Protein AF-A0A2Z5R0S4-F1 (afdb_monomer)

InterPro domains:
  IPR001345 Phosphoglycerate/bisphosphoglycerate mutase, active site [PS00175] (99-108)
  IPR013078 Histidine phosphatase superfamily, clade-1 [PF00300] (2-61)
  IPR013078 Histidine phosphatase superfamily, clade-1 [PF00300] (97-227)
  IPR013078 Histidine phosphatase superfamily, clade-1 [SM00855] (96-218)
  IPR013078 Histidine phosphatase superfamily, clade-1 [cd07067] (96-178)
  IPR029033 Histidine phosphatase superfamily [G3DSA:3.40.50.1240] (1-75)
  IPR029033 Histidine phosphatase superfamily [G3DSA:3.40.50.1240] (92-228)
  IPR029033 Histidine phosphatase superfamily [SSF53254] (2-62)
  IPR029033 Histidine phosphatase superfamily [SSF53254] (96-226)
  IPR051695 Phosphoglycerate Mutase [PTHR46517] (96-224)

pLDDT: mean 74.8, std 20.77, range [26.91, 98.56]

Radius of gyration: 17.81 Å; Cα contacts (8 Å, |Δi|>4): 431; chains: 1; bounding box: 41×43×48 Å

Structure (mmCIF, N/CA/C/O backbone):
data_AF-A0A2Z5R0S4-F1
#
_entry.id   AF-A0A2Z5R0S4-F1
#
loop_
_atom_site.group_PDB
_atom_site.id
_atom_site.type_symbol
_atom_site.label_atom_id
_atom_site.label_alt_id
_atom_site.label_comp_id
_atom_site.label_asym_id
_atom_site.label_entity_id
_atom_site.label_seq_id
_atom_site.pdbx_PDB_ins_code
_atom_site.Cartn_x
_atom_site.Cartn_y
_atom_site.Cartn_z
_atom_site.occupancy
_atom_site.B_iso_or_equiv
_atom_site.auth_seq_id
_atom_site.auth_comp_id
_atom_site.auth_asym_id
_atom_site.auth_atom_id
_atom_site.pdbx_PDB_model_num
ATOM 1 N N . MET A 1 1 ? 8.820 19.069 23.078 1.00 33.47 1 MET A N 1
ATOM 2 C CA . MET A 1 1 ? 8.291 18.248 21.965 1.00 33.47 1 MET A CA 1
ATOM 3 C C . MET A 1 1 ? 7.486 17.006 22.382 1.00 33.47 1 MET A C 1
ATOM 5 O O . MET A 1 1 ? 6.800 16.466 21.534 1.00 33.47 1 MET A O 1
ATOM 9 N N . ALA A 1 2 ? 7.428 16.603 23.662 1.00 37.03 2 ALA A N 1
ATOM 10 C CA . ALA A 1 2 ? 6.654 15.428 24.116 1.00 37.03 2 ALA A CA 1
ATOM 11 C C . ALA A 1 2 ? 5.298 15.746 24.802 1.00 37.03 2 ALA A C 1
ATOM 13 O O . ALA A 1 2 ? 4.869 15.026 25.698 1.00 37.03 2 ALA A O 1
ATOM 14 N N . ARG A 1 3 ? 4.617 16.846 24.441 1.00 29.16 3 ARG A N 1
ATOM 15 C CA . ARG A 1 3 ? 3.312 17.218 25.045 1.00 29.16 3 ARG A CA 1
ATOM 16 C C . ARG A 1 3 ? 2.181 17.507 24.051 1.00 29.16 3 ARG A C 1
ATOM 18 O O . ARG A 1 3 ? 1.029 17.496 24.464 1.00 29.16 3 ARG A O 1
ATOM 25 N N . ALA A 1 4 ? 2.475 17.671 22.759 1.00 26.91 4 ALA A N 1
ATOM 26 C CA . ALA A 1 4 ? 1.445 17.850 21.731 1.00 26.91 4 ALA A CA 1
ATOM 27 C C . ALA A 1 4 ? 0.773 16.515 21.350 1.00 26.91 4 ALA A C 1
ATOM 29 O O . ALA A 1 4 ? -0.450 16.437 21.290 1.00 26.91 4 ALA A O 1
ATOM 30 N N . LEU A 1 5 ? 1.552 15.432 21.227 1.00 28.44 5 LEU A N 1
ATOM 31 C CA . LEU A 1 5 ? 1.038 14.097 20.889 1.00 28.44 5 LEU A CA 1
ATOM 32 C C . LEU A 1 5 ? 0.121 13.509 21.982 1.00 28.44 5 LEU A C 1
ATOM 34 O O . LEU A 1 5 ? -0.890 12.879 21.690 1.00 28.44 5 LEU A O 1
ATOM 38 N N . THR A 1 6 ? 0.436 13.751 23.257 1.00 29.00 6 THR A N 1
ATOM 39 C CA . THR A 1 6 ? -0.350 13.254 24.402 1.00 29.00 6 THR A CA 1
ATOM 40 C C . THR A 1 6 ? -1.669 14.016 24.584 1.00 29.00 6 THR A C 1
ATOM 42 O O . THR A 1 6 ? -2.641 13.448 25.079 1.00 29.00 6 THR A O 1
ATOM 45 N N . ALA A 1 7 ? -1.726 15.285 24.161 1.00 29.72 7 ALA A N 1
ATOM 46 C CA . ALA A 1 7 ? -2.950 16.083 24.160 1.00 29.72 7 ALA A CA 1
ATOM 47 C C . ALA A 1 7 ? -3.877 15.691 22.994 1.00 29.72 7 ALA A C 1
ATOM 49 O O . ALA A 1 7 ? -5.069 15.488 23.214 1.00 29.72 7 ALA A O 1
ATOM 50 N N . PHE A 1 8 ? -3.324 15.460 21.797 1.00 30.95 8 PHE A N 1
ATOM 51 C CA . PHE A 1 8 ? -4.084 14.966 20.640 1.00 30.95 8 PHE A CA 1
ATOM 52 C C . PHE A 1 8 ? -4.635 13.545 20.846 1.00 30.95 8 PHE A C 1
ATOM 54 O O . PHE A 1 8 ? -5.791 13.282 20.519 1.00 30.95 8 PHE A O 1
ATOM 61 N N . ASN A 1 9 ? -3.870 12.651 21.484 1.00 33.78 9 ASN A N 1
ATOM 62 C CA . ASN A 1 9 ? -4.336 11.297 21.810 1.00 33.78 9 ASN A CA 1
ATOM 63 C C . ASN A 1 9 ? -5.503 11.269 22.816 1.00 33.78 9 ASN A C 1
ATOM 65 O O . ASN A 1 9 ? -6.311 10.346 22.767 1.00 33.78 9 ASN A O 1
ATOM 69 N N . ARG A 1 10 ? -5.630 12.273 23.699 1.00 34.38 10 ARG A N 1
ATOM 70 C CA . ARG A 1 10 ? -6.774 12.394 24.626 1.00 34.38 10 ARG A CA 1
ATOM 71 C C . ARG A 1 10 ? -8.044 12.904 23.949 1.00 34.38 10 ARG A C 1
ATOM 73 O O . ARG A 1 10 ? -9.120 12.456 24.319 1.00 34.38 10 ARG A O 1
ATOM 80 N N . VAL A 1 11 ? -7.920 13.793 22.961 1.00 34.16 11 VAL A N 1
ATOM 81 C CA . VAL A 1 11 ? -9.063 14.310 22.183 1.00 34.16 11 VAL A CA 1
ATOM 82 C C . VAL A 1 11 ? -9.579 13.244 21.210 1.00 34.16 11 VAL A C 1
ATOM 84 O O . VAL A 1 11 ? -10.783 13.037 21.118 1.00 34.16 11 VAL A O 1
ATOM 87 N N . ARG A 1 12 ? -8.675 12.471 20.587 1.00 38.22 12 ARG A N 1
ATOM 88 C CA . ARG A 1 12 ? -9.019 11.302 19.755 1.00 38.22 12 ARG A CA 1
ATOM 89 C C . ARG A 1 12 ? -9.743 10.197 20.538 1.00 38.22 12 ARG A C 1
ATOM 91 O O . ARG A 1 12 ? -10.583 9.508 19.983 1.00 38.22 12 ARG A O 1
ATOM 98 N N . ALA A 1 13 ? -9.429 10.023 21.823 1.00 39.84 13 ALA A N 1
ATOM 99 C CA . ALA A 1 13 ? -10.073 9.025 22.680 1.00 39.84 13 ALA A CA 1
ATOM 100 C C . ALA A 1 13 ? -11.480 9.435 23.169 1.00 39.84 13 ALA A C 1
ATOM 102 O O . ALA A 1 13 ? -12.170 8.613 23.765 1.00 39.84 13 ALA A O 1
ATOM 103 N N . ALA A 1 14 ? -11.893 10.689 22.947 1.00 35.38 14 ALA A N 1
ATOM 104 C CA . ALA A 1 14 ? -13.135 11.253 23.477 1.00 35.38 14 ALA A CA 1
ATOM 105 C C . ALA A 1 14 ? -14.262 11.409 22.431 1.00 35.38 14 ALA A C 1
ATOM 107 O O . ALA A 1 14 ? -15.384 11.728 22.820 1.00 35.38 14 ALA A O 1
ATOM 108 N N . HIS A 1 15 ? -13.993 11.179 21.135 1.00 38.78 15 HIS A N 1
ATOM 109 C CA . HIS A 1 15 ? -14.944 11.403 20.033 1.00 38.78 15 HIS A CA 1
ATOM 110 C C . HIS A 1 15 ? -14.814 10.311 18.938 1.00 38.78 15 HIS A C 1
ATOM 112 O O . HIS A 1 15 ? -13.710 10.132 18.421 1.00 38.78 15 HIS A O 1
ATOM 118 N N . PRO A 1 16 ? -15.882 9.559 18.595 1.00 38.75 16 PRO A N 1
ATOM 119 C CA . PRO A 1 16 ? -15.800 8.380 17.723 1.00 38.75 16 PRO A CA 1
ATOM 120 C C . PRO A 1 16 ? -15.832 8.681 16.211 1.00 38.75 16 PRO A C 1
ATOM 122 O O . PRO A 1 16 ? -16.528 9.575 15.740 1.00 38.75 16 PRO A O 1
ATOM 125 N N . GLY A 1 17 ? -15.100 7.853 15.455 1.00 56.72 17 GLY A N 1
ATOM 126 C CA . GLY A 1 17 ? -15.117 7.713 13.996 1.00 56.72 17 GLY A CA 1
ATOM 127 C C . GLY A 1 17 ? -14.528 6.350 13.592 1.00 56.72 17 GLY A C 1
ATOM 128 O O . GLY A 1 17 ? -13.937 5.669 14.431 1.00 56.72 17 GLY A O 1
ATOM 129 N N . LYS A 1 18 ? -14.717 5.903 12.339 1.00 60.00 18 LYS A N 1
ATOM 130 C CA . LYS A 1 18 ? -14.271 4.569 11.896 1.00 60.00 18 LYS A CA 1
ATOM 131 C C . LYS A 1 18 ? -12.759 4.532 11.671 1.00 60.00 18 LYS A C 1
ATOM 133 O O . LYS A 1 18 ? -12.198 5.410 11.017 1.00 60.00 18 LYS A O 1
ATOM 138 N N . ASN A 1 19 ? -12.106 3.490 12.170 1.00 68.44 19 ASN A N 1
ATOM 139 C CA . ASN A 1 19 ? -10.697 3.218 11.900 1.00 68.44 19 ASN A CA 1
ATOM 140 C C . ASN A 1 19 ? -10.599 2.173 10.784 1.00 68.44 19 ASN A C 1
ATOM 142 O O . ASN A 1 19 ? -11.125 1.064 10.910 1.00 68.44 19 ASN A O 1
ATOM 146 N N . ILE A 1 20 ? -9.911 2.513 9.694 1.00 67.31 20 ILE A N 1
ATOM 147 C CA . ILE A 1 20 ? -9.827 1.683 8.487 1.00 67.31 20 ILE A CA 1
ATOM 148 C C . ILE A 1 20 ? -8.378 1.249 8.277 1.00 67.31 20 ILE A C 1
ATOM 150 O O . ILE A 1 20 ? -7.480 2.091 8.255 1.00 67.31 20 ILE A O 1
ATOM 154 N N . VAL A 1 21 ? -8.147 -0.051 8.079 1.00 73.25 21 VAL A N 1
ATOM 155 C CA . VAL A 1 21 ? -6.874 -0.569 7.553 1.00 73.25 21 VAL A CA 1
ATOM 156 C C . VAL A 1 21 ? -7.012 -0.844 6.065 1.00 73.25 21 VAL A C 1
ATOM 158 O O . VAL A 1 21 ? -7.975 -1.479 5.638 1.00 73.25 21 VAL A O 1
ATOM 161 N N . VAL A 1 22 ? -6.018 -0.429 5.286 1.00 76.19 22 VAL A N 1
ATOM 162 C CA . VAL A 1 22 ? -5.916 -0.705 3.852 1.00 76.19 22 VAL A CA 1
ATOM 163 C C . VAL A 1 22 ? -4.540 -1.285 3.546 1.00 76.19 22 VAL A C 1
ATOM 165 O O . VAL A 1 22 ? -3.535 -0.599 3.724 1.00 76.19 22 VAL A O 1
ATOM 168 N N . ALA A 1 23 ? -4.470 -2.525 3.058 1.00 75.62 23 ALA A N 1
ATOM 169 C CA . ALA A 1 23 ? -3.213 -3.065 2.537 1.00 75.62 23 ALA A CA 1
ATOM 170 C C . ALA A 1 23 ? -3.042 -2.724 1.047 1.00 75.62 23 ALA A C 1
ATOM 172 O O . ALA A 1 23 ? -3.939 -2.947 0.233 1.00 75.62 23 ALA A O 1
ATOM 173 N N . THR A 1 24 ? -1.883 -2.183 0.687 1.00 84.81 24 THR A N 1
ATOM 174 C CA . THR A 1 24 ? -1.569 -1.685 -0.657 1.00 84.81 24 THR A CA 1
ATOM 175 C C . THR A 1 24 ? -0.059 -1.796 -0.943 1.00 84.81 24 THR A C 1
ATOM 177 O O . THR A 1 24 ? 0.644 -2.599 -0.318 1.00 84.81 24 THR A O 1
ATOM 180 N N . HIS A 1 25 ? 0.452 -1.052 -1.922 1.00 90.56 25 HIS A N 1
ATOM 181 C CA . HIS A 1 25 ? 1.800 -1.192 -2.470 1.00 90.56 25 HIS A CA 1
ATOM 182 C C . HIS A 1 25 ? 2.669 0.046 -2.238 1.00 90.56 25 HIS A C 1
ATOM 184 O O . HIS A 1 25 ? 2.212 1.072 -1.738 1.00 90.56 25 HIS A O 1
ATOM 190 N N . GLY A 1 26 ? 3.962 -0.093 -2.519 1.00 82.19 26 GLY A N 1
ATOM 191 C CA . GLY A 1 26 ? 4.977 0.854 -2.072 1.00 82.19 26 GLY A CA 1
ATOM 192 C C . GLY A 1 26 ? 4.910 2.192 -2.800 1.00 82.19 26 GLY A C 1
ATOM 193 O O . GLY A 1 26 ? 4.908 3.228 -2.135 1.00 82.19 26 GLY A O 1
ATOM 194 N N . MET A 1 27 ? 4.832 2.176 -4.136 1.00 86.56 27 MET A N 1
ATOM 195 C CA . MET A 1 27 ? 4.821 3.416 -4.922 1.00 86.56 27 MET A CA 1
ATOM 196 C C . MET A 1 27 ? 3.514 4.182 -4.718 1.00 86.56 27 MET A C 1
ATOM 198 O O . MET A 1 27 ? 3.529 5.401 -4.563 1.00 86.56 27 MET A O 1
ATOM 202 N N . LEU A 1 28 ? 2.392 3.464 -4.602 1.00 84.69 28 LEU A N 1
ATOM 203 C CA . LEU A 1 28 ? 1.110 4.072 -4.245 1.00 84.69 28 LEU A CA 1
ATOM 204 C C . LEU A 1 28 ? 1.193 4.854 -2.923 1.00 84.69 28 LEU A C 1
ATOM 206 O O . LEU A 1 28 ? 0.748 6.002 -2.861 1.00 84.69 28 LEU A O 1
ATOM 210 N N . ILE A 1 29 ? 1.785 4.267 -1.873 1.00 74.88 29 ILE A N 1
ATOM 211 C CA . ILE A 1 29 ? 1.953 4.955 -0.580 1.00 74.88 29 ILE A CA 1
ATOM 212 C C . ILE A 1 29 ? 2.909 6.143 -0.718 1.00 74.88 29 ILE A C 1
ATOM 214 O O . ILE A 1 29 ? 2.595 7.216 -0.213 1.00 74.88 29 ILE A O 1
ATOM 218 N N . ALA A 1 30 ? 4.042 5.980 -1.405 1.00 79.31 30 ALA A N 1
ATOM 219 C CA . ALA A 1 30 ? 5.035 7.040 -1.593 1.00 79.31 30 ALA A CA 1
ATOM 220 C C . ALA A 1 30 ? 4.438 8.284 -2.271 1.00 79.31 30 ALA A C 1
ATOM 222 O O . ALA A 1 30 ? 4.552 9.400 -1.760 1.00 79.31 30 ALA A O 1
ATOM 223 N N . VAL A 1 31 ? 3.720 8.088 -3.375 1.00 73.56 31 VAL A N 1
ATOM 224 C CA . VAL A 1 31 ? 3.067 9.173 -4.118 1.00 73.56 31 VAL A CA 1
ATOM 225 C C . VAL A 1 31 ? 1.944 9.815 -3.297 1.00 73.56 31 VAL A C 1
ATOM 227 O O . VAL A 1 31 ? 1.836 11.038 -3.248 1.00 73.56 31 VAL A O 1
ATOM 230 N N . THR A 1 32 ? 1.161 9.011 -2.570 1.00 71.38 32 THR A N 1
ATOM 231 C CA .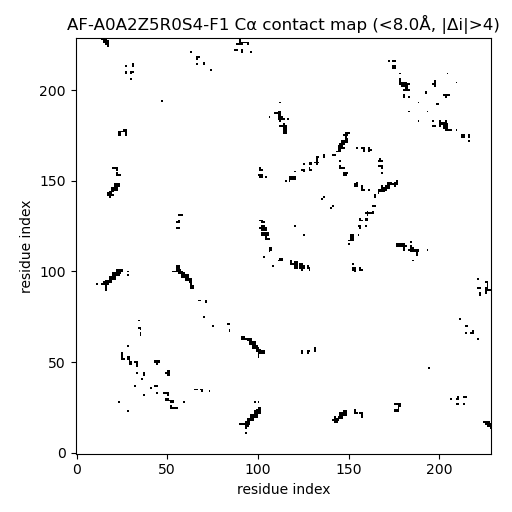 THR A 1 32 ? 0.126 9.525 -1.654 1.00 71.38 32 THR A CA 1
ATOM 232 C C . THR A 1 32 ? 0.737 10.415 -0.565 1.00 71.38 32 THR A C 1
ATOM 234 O O . THR A 1 32 ? 0.236 11.505 -0.303 1.00 71.38 32 THR A O 1
ATOM 237 N N . MET A 1 33 ? 1.837 9.977 0.052 1.00 73.56 33 MET A N 1
ATOM 238 C CA . MET A 1 33 ? 2.535 10.729 1.101 1.00 73.56 33 MET A CA 1
ATOM 239 C C . MET A 1 33 ? 3.144 12.027 0.579 1.00 73.56 33 MET A C 1
ATOM 241 O O . MET A 1 33 ? 3.044 13.045 1.255 1.00 73.56 33 MET A O 1
ATOM 245 N N . THR A 1 34 ? 3.714 11.996 -0.627 1.00 71.00 34 THR A N 1
ATOM 246 C CA . THR A 1 34 ? 4.283 13.177 -1.294 1.00 71.00 34 THR A CA 1
ATOM 247 C C . THR A 1 34 ? 3.248 14.279 -1.389 1.00 71.00 34 THR A C 1
ATOM 249 O O . THR A 1 34 ? 3.434 15.341 -0.812 1.00 71.00 34 THR A O 1
ATOM 252 N N . VAL A 1 35 ? 2.086 13.988 -1.962 1.00 67.81 35 VAL A N 1
ATOM 253 C CA . VAL A 1 35 ? 1.050 15.012 -2.124 1.00 67.81 35 VAL A CA 1
ATOM 254 C C . VAL A 1 35 ? 0.467 15.495 -0.795 1.00 67.81 35 VAL A C 1
ATOM 256 O O . VAL A 1 35 ? 0.093 16.661 -0.652 1.00 67.81 35 VAL A O 1
ATOM 259 N N . LEU A 1 36 ? 0.359 14.609 0.195 1.00 66.38 36 LEU A N 1
ATOM 260 C CA . LEU A 1 36 ? -0.201 14.985 1.491 1.00 66.38 36 LEU A CA 1
ATOM 261 C C . LEU A 1 36 ? 0.754 15.865 2.302 1.00 66.38 36 LEU A C 1
ATOM 263 O O . LEU A 1 36 ? 0.281 16.757 3.006 1.00 66.38 36 LEU A O 1
ATOM 267 N N . LEU A 1 37 ? 2.064 15.611 2.223 1.00 68.62 37 LEU A N 1
ATOM 268 C CA . LEU A 1 37 ? 3.032 16.103 3.205 1.00 68.62 37 LEU A CA 1
ATOM 269 C C . LEU A 1 37 ? 4.188 16.925 2.625 1.00 68.62 37 LEU A C 1
ATOM 271 O O . LEU A 1 37 ? 4.905 17.532 3.413 1.00 68.62 37 LEU A O 1
ATOM 275 N N . GLU A 1 38 ? 4.377 17.009 1.304 1.00 66.12 38 GLU A N 1
ATOM 276 C CA . GLU A 1 38 ? 5.510 17.732 0.688 1.00 66.12 38 GLU A CA 1
ATOM 277 C C . GLU A 1 38 ? 5.653 19.183 1.170 1.00 66.12 38 GLU A C 1
ATOM 279 O O . GLU A 1 38 ? 6.760 19.690 1.319 1.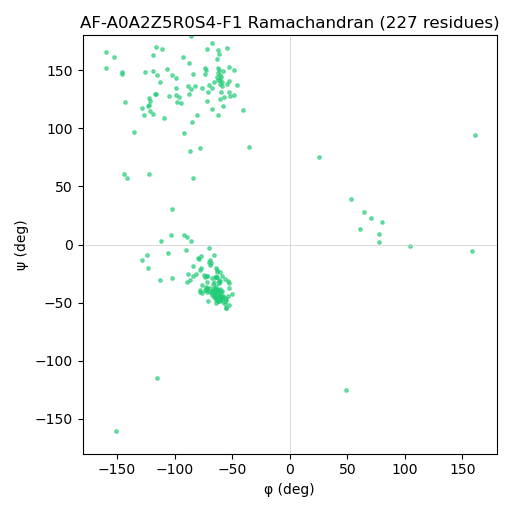00 66.12 38 GLU A O 1
ATOM 284 N N . HIS A 1 39 ? 4.536 19.850 1.466 1.00 66.25 39 HIS A N 1
ATOM 285 C CA . HIS A 1 39 ? 4.532 21.225 1.959 1.00 66.25 39 HIS A CA 1
ATOM 286 C C . HIS A 1 39 ? 4.810 21.339 3.461 1.00 66.25 39 HIS A C 1
ATOM 288 O O . HIS A 1 39 ? 5.259 22.388 3.920 1.00 66.25 39 HIS A O 1
ATOM 294 N N . GLU A 1 40 ? 4.513 20.291 4.227 1.00 64.56 40 GLU A N 1
ATOM 295 C CA . GLU A 1 40 ? 4.723 20.258 5.678 1.00 64.56 40 GLU A CA 1
ATOM 296 C C . GLU A 1 40 ? 6.125 19.750 6.035 1.00 64.56 40 GLU A C 1
ATOM 298 O O . GLU A 1 40 ? 6.704 20.191 7.027 1.00 64.56 40 GLU A O 1
ATOM 303 N N . HIS A 1 41 ? 6.666 18.853 5.208 1.00 68.75 41 HIS A N 1
ATOM 304 C CA . HIS A 1 41 ? 7.903 18.111 5.438 1.00 68.75 41 HIS A CA 1
ATOM 305 C C . HIS A 1 41 ? 8.740 17.950 4.149 1.00 68.75 41 HIS A C 1
ATOM 307 O O . HIS A 1 41 ? 9.059 16.824 3.747 1.00 68.75 41 HIS A O 1
ATOM 313 N N . PRO A 1 42 ? 9.120 19.050 3.472 1.00 71.19 42 PRO A N 1
ATOM 314 C CA . PRO A 1 42 ? 9.891 18.995 2.225 1.00 71.19 42 PRO A CA 1
ATOM 315 C C . PRO A 1 42 ? 11.264 18.324 2.387 1.00 71.19 42 PRO A C 1
ATOM 317 O O . PRO A 1 42 ? 11.818 17.795 1.428 1.00 71.19 42 PRO A O 1
ATOM 320 N N . GLU A 1 43 ? 11.820 18.308 3.600 1.00 68.62 43 GLU A N 1
ATOM 321 C CA . GLU A 1 43 ? 13.088 17.655 3.933 1.00 68.62 43 GLU A CA 1
ATOM 322 C C . GLU A 1 43 ? 13.049 16.121 3.862 1.00 68.62 43 GLU A C 1
ATOM 324 O O . GLU A 1 43 ? 14.102 15.485 3.867 1.00 68.62 43 GLU A O 1
ATOM 329 N N . ALA A 1 44 ? 11.853 15.523 3.836 1.00 67.56 44 ALA A N 1
ATOM 330 C CA . ALA A 1 44 ? 11.665 14.075 3.787 1.00 67.56 44 ALA A CA 1
ATOM 331 C C . ALA A 1 44 ? 11.586 13.516 2.354 1.00 67.56 44 ALA A C 1
ATOM 333 O O . ALA A 1 44 ? 11.506 12.296 2.182 1.00 67.56 44 ALA A O 1
ATOM 334 N N . LEU A 1 45 ? 11.603 14.389 1.342 1.00 67.94 45 LEU A N 1
ATOM 335 C CA . LEU A 1 45 ? 11.595 14.013 -0.069 1.00 67.94 45 LEU A CA 1
ATOM 336 C C . LEU A 1 45 ? 12.960 13.458 -0.500 1.00 67.94 45 LEU A C 1
ATOM 338 O O . LEU A 1 45 ? 14.014 13.885 -0.024 1.00 67.94 45 LEU A O 1
ATOM 342 N N . THR A 1 46 ? 12.946 12.503 -1.428 1.00 72.81 46 THR A N 1
ATOM 343 C CA . THR A 1 46 ? 14.143 12.073 -2.152 1.00 72.81 46 THR A CA 1
ATOM 344 C C . THR A 1 46 ? 14.639 13.185 -3.080 1.00 72.81 46 THR A C 1
ATOM 346 O O . THR A 1 46 ? 13.985 14.211 -3.270 1.00 72.81 46 THR A O 1
ATOM 349 N N . VAL A 1 47 ? 15.804 12.970 -3.696 1.00 61.12 47 VAL A N 1
ATOM 350 C CA . VAL A 1 47 ? 16.357 13.881 -4.715 1.00 61.12 47 VAL A CA 1
ATOM 351 C C . VAL A 1 47 ? 15.377 14.094 -5.877 1.00 61.12 47 VAL A C 1
ATOM 353 O O . VAL A 1 47 ? 15.342 15.179 -6.452 1.00 61.12 47 VAL A O 1
ATOM 356 N N . ASP A 1 48 ? 14.540 13.097 -6.160 1.00 66.19 48 ASP A N 1
ATOM 357 C CA . ASP A 1 48 ? 13.533 13.126 -7.223 1.00 66.19 48 ASP A CA 1
ATOM 358 C C . ASP A 1 48 ? 12.204 13.767 -6.791 1.00 66.19 48 ASP A C 1
ATOM 360 O O . ASP A 1 48 ? 11.261 13.828 -7.574 1.00 66.19 48 ASP A O 1
ATOM 364 N N . GLY A 1 49 ? 12.121 14.279 -5.557 1.00 72.00 49 GLY A N 1
ATOM 365 C CA . GLY A 1 49 ? 10.954 15.014 -5.067 1.00 72.00 49 GLY A CA 1
ATOM 366 C C . GLY A 1 49 ? 9.786 14.133 -4.619 1.00 72.00 49 GLY A C 1
ATOM 367 O O . GLY A 1 49 ? 8.669 14.629 -4.525 1.00 72.00 49 GLY A O 1
ATOM 368 N N . ILE A 1 50 ? 10.022 12.849 -4.327 1.00 74.50 50 ILE A N 1
ATOM 369 C CA . ILE A 1 50 ? 8.998 11.894 -3.866 1.00 74.50 50 ILE A CA 1
ATOM 370 C C . ILE A 1 50 ? 9.369 11.389 -2.467 1.00 74.50 50 ILE A C 1
ATOM 372 O O . ILE A 1 50 ? 10.542 11.276 -2.128 1.00 74.50 50 ILE A O 1
ATOM 376 N N . TYR A 1 51 ? 8.394 11.054 -1.624 1.00 74.62 51 TYR A N 1
ATOM 377 C CA . TYR A 1 51 ? 8.667 10.333 -0.377 1.00 74.62 51 TYR A CA 1
ATOM 378 C C . TYR A 1 51 ? 9.306 8.961 -0.640 1.00 74.62 51 TYR A C 1
ATOM 380 O O . TYR A 1 51 ? 8.940 8.276 -1.596 1.00 74.62 51 TYR A O 1
ATOM 388 N N . PRO A 1 52 ? 10.208 8.484 0.234 1.00 78.94 52 PRO A N 1
ATOM 389 C CA . PRO A 1 52 ? 10.819 7.175 0.064 1.00 78.94 52 PRO A CA 1
ATOM 390 C C . PRO A 1 52 ? 9.764 6.064 0.077 1.00 78.94 52 PRO A C 1
ATOM 392 O O . PRO A 1 52 ? 8.864 6.045 0.923 1.00 78.94 52 PRO A O 1
ATOM 395 N N . ILE A 1 53 ? 9.917 5.094 -0.830 1.00 82.75 53 ILE A N 1
ATOM 396 C CA . ILE A 1 53 ? 9.083 3.891 -0.852 1.00 82.75 53 ILE A CA 1
ATOM 397 C C . ILE A 1 53 ? 9.226 3.187 0.504 1.00 82.75 53 ILE A C 1
ATOM 399 O O . ILE A 1 53 ? 10.330 2.764 0.867 1.00 82.75 53 ILE A O 1
ATOM 403 N N . PRO A 1 54 ? 8.137 3.025 1.270 1.00 77.56 54 PRO A N 1
ATOM 404 C CA . PRO A 1 54 ? 8.241 2.513 2.625 1.00 77.56 54 PRO A CA 1
ATOM 405 C C . PRO A 1 54 ? 8.551 1.007 2.588 1.00 77.56 54 PRO A C 1
ATOM 407 O O . PRO A 1 54 ? 8.172 0.338 1.626 1.00 77.56 54 PRO A O 1
ATOM 410 N N . PRO A 1 55 ? 9.253 0.430 3.579 1.00 80.75 55 PRO A N 1
ATOM 411 C CA . PRO A 1 55 ? 9.662 -0.978 3.546 1.00 80.75 55 PRO A CA 1
ATOM 412 C C . PRO A 1 55 ? 8.462 -1.939 3.538 1.00 80.75 55 PRO A C 1
ATOM 414 O O . PRO A 1 55 ? 7.357 -1.572 3.923 1.00 80.75 55 PRO A O 1
ATOM 417 N N . ASN A 1 56 ? 8.650 -3.190 3.099 1.00 87.00 56 ASN A N 1
ATOM 418 C CA . ASN A 1 56 ? 7.574 -4.190 3.146 1.00 87.00 56 ASN A CA 1
ATOM 419 C C . ASN A 1 56 ? 6.972 -4.299 4.560 1.00 87.00 56 ASN A C 1
ATOM 421 O O . ASN A 1 56 ? 7.704 -4.241 5.548 1.00 87.00 56 ASN A O 1
ATOM 425 N N . ALA A 1 57 ? 5.646 -4.453 4.638 1.00 75.12 57 ALA A N 1
ATOM 426 C CA . ALA A 1 57 ? 4.872 -4.495 5.885 1.00 75.12 57 ALA A CA 1
ATOM 427 C C . ALA A 1 57 ? 4.940 -3.236 6.771 1.00 75.12 57 ALA A C 1
ATOM 429 O O . ALA A 1 57 ? 4.483 -3.259 7.917 1.00 75.12 57 ALA A O 1
ATOM 430 N N . SER A 1 58 ? 5.446 -2.115 6.248 1.00 75.50 58 SER A N 1
ATOM 431 C CA . SER A 1 58 ? 5.390 -0.821 6.927 1.00 75.50 58 SER A CA 1
ATOM 432 C C . SER A 1 58 ? 3.955 -0.346 7.144 1.00 75.50 58 SER A C 1
ATOM 434 O O . SER A 1 58 ? 3.097 -0.530 6.278 1.00 75.50 58 SER A O 1
ATOM 436 N N . ILE A 1 59 ? 3.743 0.366 8.248 1.00 76.38 59 ILE A N 1
ATOM 437 C CA . ILE A 1 59 ? 2.482 1.017 8.600 1.00 76.38 59 ILE A CA 1
ATOM 438 C C . ILE A 1 59 ? 2.626 2.522 8.361 1.00 76.38 59 ILE A C 1
ATOM 440 O O . ILE A 1 59 ? 3.532 3.143 8.918 1.00 76.38 59 ILE A O 1
ATOM 444 N N . THR A 1 60 ? 1.692 3.104 7.617 1.00 75.50 60 THR A N 1
ATOM 445 C CA . THR A 1 60 ? 1.563 4.547 7.400 1.00 75.50 60 THR A CA 1
ATOM 446 C C . THR A 1 60 ? 0.181 4.989 7.876 1.00 75.50 60 THR A C 1
ATOM 448 O O . THR A 1 60 ? -0.830 4.556 7.331 1.00 75.50 60 THR A O 1
ATOM 451 N N . GLN A 1 61 ? 0.116 5.824 8.915 1.00 70.62 61 GLN A N 1
ATOM 452 C CA . GLN A 1 61 ? -1.149 6.335 9.454 1.00 70.62 61 GLN A CA 1
ATOM 453 C C . GLN A 1 61 ? -1.432 7.740 8.932 1.00 70.62 61 GLN A C 1
ATOM 455 O O . GLN A 1 61 ? -0.590 8.625 9.052 1.00 70.62 61 GLN A O 1
ATOM 460 N N . LEU A 1 62 ? -2.634 7.938 8.398 1.00 66.19 62 LEU A N 1
ATOM 461 C CA . LEU A 1 62 ? -3.108 9.198 7.847 1.00 66.19 62 LEU A CA 1
ATOM 462 C C . LEU A 1 62 ? -4.394 9.626 8.569 1.00 66.19 62 LEU A C 1
ATOM 464 O O . LEU A 1 62 ? -5.357 8.849 8.623 1.00 66.19 62 LEU A O 1
ATOM 468 N N . PRO A 1 63 ? -4.454 10.854 9.113 1.00 66.12 63 PRO A N 1
ATOM 469 C CA . PRO A 1 63 ? -5.722 11.469 9.477 1.00 66.12 63 PRO A CA 1
ATOM 470 C C . PRO A 1 63 ? -6.604 11.587 8.230 1.00 66.12 63 PRO A C 1
ATOM 472 O O . PRO A 1 63 ? -6.157 12.104 7.206 1.00 66.12 63 PRO A O 1
ATOM 475 N N . THR A 1 64 ? -7.864 11.156 8.310 1.00 63.50 64 THR A N 1
ATOM 476 C CA . THR A 1 64 ? -8.793 11.220 7.165 1.00 63.50 64 THR A CA 1
ATOM 477 C C . THR A 1 64 ? -9.002 12.649 6.652 1.00 63.50 64 THR A C 1
ATOM 479 O O . THR A 1 64 ? -9.217 12.843 5.461 1.00 63.50 64 THR A O 1
ATOM 482 N N . ALA A 1 65 ? -8.847 13.650 7.525 1.00 61.81 65 ALA A N 1
ATOM 483 C CA . ALA A 1 65 ? -8.944 15.071 7.191 1.00 61.81 65 ALA A CA 1
ATOM 484 C C . ALA A 1 65 ? -7.877 15.572 6.195 1.00 61.81 65 ALA A C 1
ATOM 486 O O . ALA A 1 65 ? -8.101 16.587 5.542 1.00 61.81 65 ALA A O 1
ATOM 487 N N . LEU A 1 66 ? -6.730 14.890 6.057 1.00 61.34 66 LEU A N 1
ATOM 488 C CA . LEU A 1 66 ? -5.676 15.317 5.124 1.00 61.34 66 LEU A CA 1
ATOM 489 C C . LEU A 1 66 ? -5.995 14.976 3.658 1.00 61.34 66 LEU A C 1
ATOM 491 O O . LEU A 1 66 ? -5.426 15.586 2.755 1.00 61.34 66 LEU A O 1
ATOM 495 N N . LEU A 1 67 ? -6.901 14.025 3.404 1.00 60.41 67 LEU A N 1
ATOM 496 C CA . LEU A 1 67 ? -7.128 13.488 2.058 1.00 60.41 67 LEU A CA 1
ATOM 497 C C . LEU A 1 67 ? -7.836 14.474 1.119 1.00 60.41 67 LEU A C 1
ATOM 499 O O . LEU A 1 67 ? -7.449 14.554 -0.043 1.00 60.41 67 LEU A O 1
ATOM 503 N N . ASP A 1 68 ? -8.795 15.272 1.598 1.00 52.72 68 ASP A N 1
ATOM 504 C CA . ASP A 1 68 ? -9.470 16.264 0.744 1.00 52.72 68 ASP A CA 1
ATOM 505 C C . ASP A 1 68 ? -8.551 17.449 0.395 1.00 52.72 68 ASP A C 1
ATOM 507 O O . ASP A 1 68 ? -8.454 17.827 -0.769 1.00 52.72 68 ASP A O 1
ATOM 511 N N . ALA A 1 69 ? -7.755 17.954 1.347 1.00 53.62 69 ALA A N 1
ATOM 512 C CA . ALA A 1 69 ? -6.816 19.050 1.078 1.00 53.62 69 ALA A CA 1
ATOM 513 C C . ALA A 1 69 ? -5.745 18.684 0.028 1.00 53.62 69 ALA A C 1
ATOM 515 O O . ALA A 1 69 ? -5.252 19.546 -0.701 1.00 53.62 69 ALA A O 1
ATOM 516 N N . ALA A 1 70 ? -5.350 17.410 -0.053 1.00 52.59 70 ALA A N 1
ATOM 517 C CA . ALA A 1 70 ? -4.477 16.903 -1.113 1.00 52.59 70 ALA A CA 1
ATOM 518 C C . ALA A 1 70 ? -5.182 16.808 -2.473 1.00 52.59 70 ALA A C 1
ATOM 520 O O . ALA A 1 70 ? -4.573 17.123 -3.493 1.00 52.59 70 ALA A O 1
ATOM 521 N N . ILE A 1 71 ? -6.454 16.402 -2.488 1.00 49.56 71 ILE A N 1
ATOM 522 C CA . ILE A 1 71 ? -7.282 16.296 -3.697 1.00 49.56 71 ILE A CA 1
ATOM 523 C C . ILE A 1 71 ? -7.492 17.661 -4.329 1.00 49.56 71 ILE A C 1
ATOM 525 O O . ILE A 1 71 ? -7.220 17.828 -5.515 1.00 49.56 71 ILE A O 1
ATOM 529 N N . ASP A 1 72 ? -7.913 18.649 -3.546 1.00 48.38 72 ASP A N 1
ATOM 530 C CA . ASP A 1 72 ? -8.252 19.968 -4.083 1.00 48.38 72 ASP A CA 1
ATOM 531 C C . ASP A 1 72 ? -7.023 20.678 -4.663 1.00 48.38 72 ASP A C 1
ATOM 533 O O . ASP A 1 72 ? -7.117 21.380 -5.666 1.00 48.38 72 ASP A O 1
ATOM 537 N N . ARG A 1 73 ? -5.836 20.434 -4.091 1.00 51.62 73 ARG A N 1
ATOM 538 C CA . ARG A 1 73 ? -4.575 21.021 -4.574 1.00 51.62 73 ARG A CA 1
ATOM 539 C C . ARG A 1 73 ? -4.085 20.443 -5.903 1.00 51.62 73 ARG A C 1
ATOM 541 O O . ARG A 1 73 ? -3.375 21.134 -6.622 1.00 51.62 73 ARG A O 1
ATOM 548 N N . HIS A 1 74 ? -4.429 19.198 -6.223 1.00 41.09 74 HIS A N 1
ATOM 549 C CA . HIS A 1 74 ? -3.797 18.455 -7.322 1.00 41.09 74 HIS A CA 1
ATOM 550 C C . HIS A 1 74 ? -4.786 17.947 -8.387 1.00 41.09 74 HIS A C 1
ATOM 552 O O . HIS A 1 74 ? -4.385 17.697 -9.526 1.00 41.09 74 HIS A O 1
ATOM 558 N N . VAL A 1 75 ? -6.078 17.829 -8.062 1.00 37.19 75 VAL A N 1
ATOM 559 C CA . VAL A 1 75 ? -7.152 17.483 -9.012 1.00 37.19 75 VAL A CA 1
ATOM 560 C C . VAL A 1 75 ? -7.721 18.736 -9.690 1.00 37.19 75 VAL A C 1
ATOM 562 O O . VAL A 1 75 ? -8.140 18.653 -10.844 1.00 37.19 75 VAL A O 1
ATOM 565 N N . VAL A 1 76 ? -7.638 19.920 -9.065 1.00 36.03 76 VAL A N 1
ATOM 566 C CA . VAL A 1 76 ? -8.055 21.200 -9.674 1.00 36.03 76 VAL A CA 1
ATOM 567 C C . VAL A 1 76 ? -6.932 21.791 -10.536 1.00 36.03 76 VAL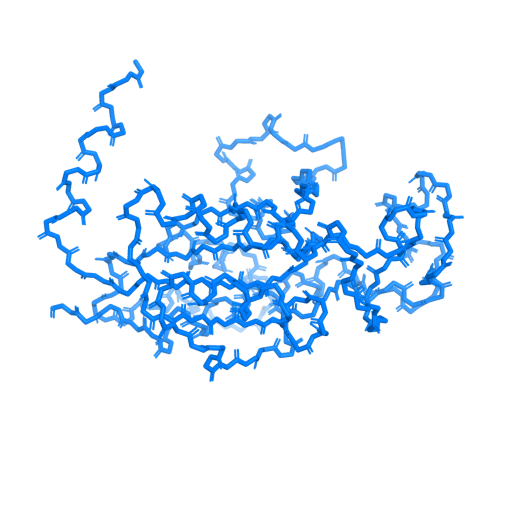 A C 1
ATOM 569 O O . VAL A 1 76 ? -6.469 22.911 -10.364 1.00 36.03 76 VAL A O 1
ATOM 572 N N . THR A 1 77 ? -6.483 21.025 -11.523 1.00 34.38 77 THR A N 1
ATOM 573 C CA . THR A 1 77 ? -5.977 21.594 -12.772 1.00 34.38 77 THR A CA 1
ATOM 574 C C . THR A 1 77 ? -6.597 20.760 -13.879 1.00 34.38 77 THR A C 1
ATOM 576 O O . THR A 1 77 ? -6.152 19.644 -14.098 1.00 34.38 77 THR A O 1
ATOM 579 N N . HIS A 1 78 ? -7.699 21.246 -14.458 1.00 29.48 78 HIS A N 1
ATOM 580 C CA . HIS A 1 78 ? -8.214 21.058 -15.828 1.00 29.48 78 HIS A CA 1
ATOM 581 C C . HIS A 1 78 ? -9.713 21.427 -15.832 1.00 29.48 78 HIS A C 1
ATOM 583 O O . HIS A 1 78 ? -10.572 20.626 -15.494 1.00 29.48 78 HIS A O 1
ATOM 589 N N . SER A 1 79 ? -9.973 22.688 -16.185 1.00 34.53 79 SER A N 1
ATOM 590 C CA . SER A 1 79 ? -11.167 23.226 -16.853 1.00 34.53 79 SER A CA 1
ATOM 591 C C . SER A 1 79 ? -12.507 22.483 -16.723 1.00 34.53 79 SER A C 1
ATOM 593 O O . SER A 1 79 ? -12.980 21.954 -17.715 1.00 34.53 79 SER A O 1
ATOM 595 N N . GLU A 1 80 ? -13.176 22.580 -15.575 1.00 28.58 80 GLU A N 1
ATOM 596 C CA . GLU A 1 80 ? -14.611 22.903 -15.458 1.00 28.58 80 GLU A CA 1
ATOM 597 C C . GLU A 1 80 ? -14.773 23.731 -14.168 1.00 28.58 80 GLU A C 1
ATOM 599 O O . GLU A 1 80 ? -13.925 23.641 -13.283 1.00 28.58 80 GLU A O 1
ATOM 604 N N . GLY A 1 81 ? -15.746 24.649 -14.136 1.00 31.11 81 GLY A N 1
ATOM 605 C CA . GLY A 1 81 ? -15.801 25.793 -13.211 1.00 31.11 81 GLY A CA 1
ATOM 606 C C . GLY A 1 81 ? -15.566 25.465 -11.735 1.00 31.11 81 GLY A C 1
ATOM 607 O O . GLY A 1 81 ? -15.894 24.378 -11.294 1.00 31.11 81 GLY A O 1
ATOM 608 N N . ASP A 1 82 ? -15.009 26.440 -11.011 1.00 34.62 82 ASP A N 1
ATOM 609 C CA . ASP A 1 82 ? -14.653 26.450 -9.584 1.00 34.62 82 ASP A CA 1
ATOM 610 C C . ASP A 1 82 ? -15.637 25.664 -8.688 1.00 34.62 82 ASP A C 1
ATOM 612 O O . ASP A 1 82 ? -16.581 26.216 -8.117 1.00 34.62 82 ASP A O 1
ATOM 616 N N . VAL A 1 83 ? -15.442 24.345 -8.595 1.00 33.91 83 VAL A N 1
ATOM 617 C CA . VAL A 1 83 ? -16.090 23.496 -7.599 1.00 33.91 83 VAL A CA 1
ATOM 618 C C . VAL A 1 83 ? 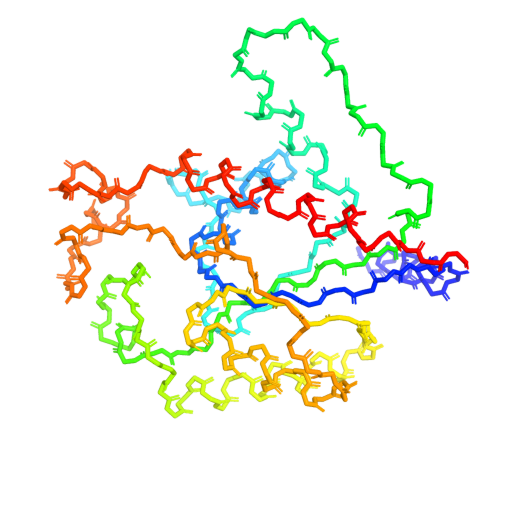-15.121 23.477 -6.432 1.00 33.91 83 VAL A C 1
ATOM 620 O O . VAL A 1 83 ? -14.129 22.750 -6.448 1.00 33.91 83 VAL A O 1
ATOM 623 N N . GLY A 1 84 ? -15.364 24.346 -5.451 1.00 34.22 84 GLY A N 1
ATOM 624 C CA . GLY A 1 84 ? -14.622 24.319 -4.194 1.00 34.22 84 GLY A CA 1
ATOM 625 C C . GLY A 1 84 ? -14.679 22.932 -3.526 1.00 34.22 84 GLY A C 1
ATOM 626 O O . GLY A 1 84 ? -15.475 22.088 -3.949 1.00 34.22 84 GLY A O 1
ATOM 627 N N . PRO A 1 85 ? -13.863 22.693 -2.480 1.00 39.91 85 PRO A N 1
ATOM 628 C CA . PRO A 1 85 ? -13.842 21.441 -1.720 1.00 39.91 85 PRO A CA 1
ATOM 629 C C . PRO A 1 85 ? -15.255 20.913 -1.491 1.00 39.91 85 PRO A C 1
ATOM 631 O O . PRO A 1 85 ? -16.059 21.558 -0.815 1.00 39.91 85 PRO A O 1
ATOM 634 N N . GLU A 1 86 ? -15.576 19.750 -2.058 1.00 40.28 86 GLU A N 1
ATOM 635 C CA . GLU A 1 86 ? -16.849 19.105 -1.762 1.00 40.28 86 GLU A CA 1
ATOM 636 C C . GLU A 1 86 ? -16.802 18.651 -0.292 1.00 40.28 86 GLU A C 1
ATOM 638 O O . GLU A 1 86 ? -15.942 17.832 0.055 1.00 40.28 86 GLU A O 1
ATOM 643 N N . PRO A 1 87 ? -17.672 19.193 0.581 1.00 44.78 87 PRO A N 1
ATOM 644 C CA . PRO A 1 87 ? -17.559 19.013 2.021 1.00 44.78 87 PRO A CA 1
ATOM 645 C C . PRO A 1 87 ? -17.654 17.535 2.414 1.00 44.78 87 PRO A C 1
ATOM 647 O O . PRO A 1 87 ? -18.443 16.772 1.853 1.00 44.78 87 PRO A O 1
ATOM 650 N N . LEU A 1 88 ? -16.851 17.134 3.405 1.00 41.47 88 LEU A N 1
ATOM 651 C CA . LEU A 1 88 ? -16.943 15.808 4.014 1.00 41.47 88 LEU A CA 1
ATOM 652 C C . LEU A 1 88 ? -18.384 15.562 4.506 1.00 41.47 88 LEU A C 1
ATOM 654 O O . LEU A 1 88 ? -18.964 16.459 5.124 1.00 41.47 88 LEU A O 1
ATOM 658 N N . PRO A 1 89 ? -18.947 14.354 4.310 1.00 44.22 89 PRO A N 1
ATOM 659 C CA . PRO A 1 89 ? -20.133 13.923 5.041 1.00 44.22 89 PRO A CA 1
ATOM 660 C C . PRO A 1 89 ? -20.018 14.234 6.543 1.00 44.22 89 PRO A C 1
ATOM 662 O O . PRO A 1 89 ? -18.964 14.017 7.152 1.00 44.22 89 PRO A O 1
ATOM 665 N N . GLU A 1 90 ? -21.099 14.729 7.150 1.00 43.31 90 GLU A N 1
ATOM 666 C CA . GLU A 1 90 ? -21.163 14.947 8.600 1.00 43.31 90 GLU A CA 1
ATOM 667 C C . GLU A 1 90 ? -20.764 13.649 9.344 1.00 43.31 90 GLU A C 1
ATOM 669 O O . GLU A 1 90 ? -21.275 12.575 9.035 1.00 43.31 90 GLU A O 1
ATOM 674 N N . GLY A 1 91 ? -19.809 13.727 10.288 1.00 42.62 91 GLY A N 1
ATOM 675 C CA . GLY A 1 91 ? -19.292 12.566 11.047 1.00 42.62 91 GLY A CA 1
ATOM 676 C C . GLY A 1 91 ? -17.906 12.035 10.634 1.00 42.62 91 GLY A C 1
ATOM 677 O O . GLY A 1 91 ? -17.372 11.125 11.265 1.00 42.62 91 GLY A O 1
ATOM 678 N N . LEU A 1 92 ? -17.263 12.616 9.615 1.00 46.03 92 LEU A N 1
ATOM 679 C CA . LEU A 1 92 ? -15.912 12.219 9.170 1.00 46.03 92 LEU A CA 1
ATOM 680 C C . LEU A 1 92 ? -14.742 12.767 10.003 1.00 46.03 92 LEU A C 1
ATOM 682 O O . LEU A 1 92 ? -13.606 12.299 9.869 1.00 46.03 92 LEU A O 1
ATOM 686 N N . ALA A 1 93 ? -15.010 13.729 10.884 1.00 47.00 93 ALA A N 1
ATOM 687 C CA . ALA A 1 93 ? -14.031 14.292 11.803 1.00 47.00 93 ALA A CA 1
ATOM 688 C C . ALA A 1 93 ? -13.796 13.334 12.988 1.00 47.00 93 ALA A C 1
ATOM 690 O O . ALA A 1 93 ? -14.406 13.481 14.041 1.00 47.00 93 ALA A O 1
ATOM 691 N N . GLY A 1 94 ? -12.926 12.333 12.811 1.00 55.50 94 GLY A N 1
ATOM 692 C CA . GLY A 1 94 ? -12.558 11.416 13.903 1.00 55.50 94 GLY A CA 1
ATOM 693 C C . GLY A 1 94 ? -11.986 10.051 13.509 1.00 55.50 94 GLY A C 1
ATOM 694 O O . GLY A 1 94 ? -11.570 9.306 14.392 1.00 55.50 94 GLY A O 1
ATOM 695 N N . GLY A 1 95 ? -11.945 9.701 12.217 1.00 63.47 95 GLY A N 1
ATOM 696 C CA . GLY A 1 95 ? -11.404 8.421 11.739 1.00 63.47 95 GLY A CA 1
ATOM 697 C C . GLY A 1 95 ? -9.892 8.431 11.471 1.00 63.47 95 GLY A C 1
ATOM 698 O O . GLY A 1 95 ? -9.295 9.472 11.194 1.00 63.47 95 GLY A O 1
ATOM 699 N N . THR A 1 96 ? -9.262 7.255 11.522 1.00 71.94 96 THR A N 1
ATOM 700 C CA . THR A 1 96 ? -7.867 7.056 11.085 1.00 71.94 96 THR A CA 1
ATOM 701 C C . THR A 1 96 ? -7.822 6.078 9.916 1.00 71.94 96 THR A C 1
ATOM 703 O O . THR A 1 96 ? -8.344 4.966 10.015 1.00 71.94 96 THR A O 1
ATOM 706 N N . LEU A 1 97 ? -7.140 6.460 8.836 1.00 77.06 97 LEU A N 1
ATOM 707 C CA . LEU A 1 97 ? -6.788 5.561 7.744 1.00 77.06 97 LEU A CA 1
ATOM 708 C C . LEU A 1 97 ? -5.374 5.018 7.985 1.00 77.06 97 LEU A C 1
ATOM 710 O O . LEU A 1 97 ? -4.416 5.775 8.106 1.00 77.06 97 LEU A O 1
ATOM 714 N N . THR A 1 98 ? -5.227 3.701 8.077 1.00 82.06 98 THR A N 1
ATOM 715 C CA . THR A 1 98 ? -3.935 3.021 8.221 1.00 82.06 98 THR A CA 1
ATOM 716 C C . THR A 1 98 ? -3.605 2.284 6.930 1.00 82.06 98 THR A C 1
ATOM 718 O O . THR A 1 98 ? -4.222 1.269 6.623 1.00 82.06 98 THR A O 1
ATOM 721 N N . LEU A 1 99 ? -2.621 2.775 6.185 1.00 83.31 99 LEU A N 1
ATOM 722 C CA . LEU A 1 99 ? -2.083 2.106 5.007 1.00 83.31 99 LEU A CA 1
ATOM 723 C C . LEU A 1 99 ? -0.989 1.117 5.427 1.00 83.31 99 LEU A C 1
ATOM 725 O O . LEU A 1 99 ? -0.107 1.454 6.217 1.00 83.31 99 LEU A O 1
ATOM 729 N N . ILE A 1 100 ? -1.028 -0.095 4.886 1.00 86.19 100 ILE A N 1
ATOM 730 C CA . ILE A 1 100 ? -0.022 -1.135 5.115 1.00 86.19 100 ILE A CA 1
ATOM 731 C C . ILE A 1 100 ? 0.574 -1.525 3.770 1.00 86.19 100 ILE A C 1
ATOM 733 O O . ILE A 1 100 ? -0.155 -1.951 2.876 1.00 86.19 100 ILE A O 1
ATOM 737 N N . ARG A 1 101 ? 1.897 -1.430 3.611 1.00 92.44 101 ARG A N 1
ATOM 738 C CA . ARG A 1 101 ? 2.547 -2.026 2.434 1.00 92.44 101 ARG A CA 1
ATOM 739 C C . ARG A 1 101 ? 2.497 -3.546 2.561 1.00 92.44 101 ARG A C 1
ATOM 741 O O . ARG A 1 101 ? 2.791 -4.068 3.630 1.00 92.44 101 ARG A O 1
ATOM 748 N N . HIS A 1 102 ? 2.194 -4.270 1.489 1.00 96.94 102 HIS A N 1
ATOM 749 C CA . HIS A 1 102 ? 2.242 -5.734 1.509 1.00 96.94 102 HIS A CA 1
ATOM 750 C C . HIS A 1 102 ? 3.594 -6.292 2.015 1.00 96.94 102 HIS A C 1
ATOM 752 O O . HIS A 1 102 ? 4.656 -5.665 1.872 1.00 96.94 102 HIS A O 1
ATOM 758 N N . GLY A 1 103 ? 3.557 -7.499 2.587 1.00 94.31 103 GLY A N 1
ATOM 759 C CA . GLY A 1 103 ? 4.756 -8.244 2.982 1.00 94.31 103 GLY A CA 1
ATOM 760 C C . GLY A 1 103 ? 5.661 -8.600 1.793 1.00 94.31 103 GLY A C 1
ATOM 761 O O . GLY A 1 103 ? 5.282 -8.463 0.631 1.00 94.31 103 GLY A O 1
ATOM 762 N N . GLN A 1 104 ? 6.880 -9.050 2.068 1.00 98.12 104 GLN A N 1
ATOM 763 C CA . GLN A 1 104 ? 7.865 -9.393 1.043 1.00 98.12 104 GLN A CA 1
ATOM 764 C C . GLN A 1 104 ? 7.382 -10.486 0.063 1.00 98.12 104 GLN A C 1
ATOM 766 O O . GLN A 1 104 ? 6.784 -11.490 0.451 1.00 98.12 104 GLN A O 1
ATOM 771 N N . THR A 1 105 ? 7.710 -10.309 -1.218 1.00 98.44 105 THR A N 1
ATOM 772 C CA . THR A 1 105 ? 7.619 -11.335 -2.271 1.00 98.44 105 THR A CA 1
ATOM 773 C C . THR A 1 105 ? 9.013 -11.766 -2.735 1.00 98.44 105 THR A C 1
ATOM 775 O O . THR A 1 105 ? 10.015 -11.093 -2.464 1.00 98.44 105 THR A O 1
ATOM 778 N N . ASP A 1 106 ? 9.098 -12.852 -3.506 1.00 97.94 106 ASP A N 1
ATOM 779 C CA . ASP A 1 106 ? 10.371 -13.252 -4.118 1.00 97.94 106 ASP A CA 1
ATOM 780 C C . ASP A 1 106 ? 10.897 -12.218 -5.120 1.00 97.94 106 ASP A C 1
ATOM 782 O O . ASP A 1 106 ? 12.109 -12.073 -5.270 1.00 97.94 106 ASP A O 1
ATOM 786 N N . TRP A 1 107 ? 10.027 -11.434 -5.759 1.00 97.44 107 TRP A N 1
ATOM 787 C CA . TRP A 1 107 ? 10.471 -10.341 -6.626 1.00 97.44 107 TRP A CA 1
ATOM 788 C C . TRP A 1 107 ? 11.099 -9.205 -5.821 1.00 97.44 107 TRP A C 1
ATOM 790 O O . TRP A 1 107 ? 12.173 -8.736 -6.187 1.00 97.44 107 TRP A O 1
ATOM 800 N N . ASN A 1 108 ? 10.529 -8.837 -4.666 1.00 93.88 108 ASN A N 1
ATOM 801 C CA . ASN A 1 108 ? 11.166 -7.851 -3.785 1.00 93.88 108 ASN A CA 1
ATOM 802 C C . ASN A 1 108 ? 12.538 -8.339 -3.300 1.00 93.88 108 ASN A C 1
ATOM 804 O O . ASN A 1 108 ? 13.513 -7.590 -3.352 1.00 93.88 108 ASN A O 1
ATOM 808 N N . LYS A 1 109 ? 12.630 -9.606 -2.872 1.00 95.75 109 LYS A N 1
ATOM 809 C CA . LYS A 1 109 ? 13.884 -10.216 -2.404 1.00 95.75 109 LYS A CA 1
ATOM 810 C C . LYS A 1 109 ? 14.979 -10.184 -3.473 1.00 95.75 109 LYS A C 1
ATOM 812 O O . LYS A 1 109 ? 16.133 -9.911 -3.156 1.00 95.75 109 LYS A O 1
ATOM 817 N N . ASN A 1 110 ? 14.610 -10.439 -4.727 1.00 95.31 110 ASN A N 1
ATOM 818 C CA . ASN A 1 110 ? 15.530 -10.468 -5.864 1.00 95.31 110 ASN A CA 1
ATOM 819 C C . ASN A 1 110 ? 15.710 -9.103 -6.554 1.00 95.31 110 ASN A C 1
ATOM 821 O O . ASN A 1 110 ? 16.375 -9.032 -7.587 1.00 95.31 110 ASN A O 1
ATOM 825 N N . ARG A 1 111 ? 15.140 -8.026 -5.987 1.00 92.81 111 ARG A N 1
ATOM 826 C CA . ARG A 1 111 ? 15.155 -6.666 -6.555 1.00 92.81 111 ARG A CA 1
ATOM 827 C C . ARG A 1 111 ? 14.634 -6.618 -7.997 1.00 92.81 111 ARG A C 1
ATOM 829 O O . ARG A 1 111 ? 15.185 -5.925 -8.845 1.00 92.81 111 ARG A O 1
ATOM 836 N N . LEU A 1 112 ? 13.591 -7.394 -8.277 1.00 95.62 112 LEU A N 1
ATOM 837 C CA . LEU A 1 112 ? 12.882 -7.354 -9.550 1.00 95.62 112 LEU A CA 1
ATOM 838 C C . LEU A 1 112 ? 11.773 -6.308 -9.472 1.00 95.62 112 LEU A C 1
ATOM 840 O O . LEU A 1 112 ? 11.035 -6.259 -8.481 1.00 95.62 112 LEU A O 1
ATOM 844 N N . MET A 1 113 ? 11.638 -5.505 -10.523 1.00 93.75 113 MET A N 1
ATOM 845 C CA . MET A 1 113 ? 10.580 -4.511 -10.628 1.00 93.75 113 MET A CA 1
ATOM 846 C C . MET A 1 113 ? 9.215 -5.202 -10.591 1.00 93.75 113 MET A C 1
ATOM 848 O O . MET A 1 113 ? 8.947 -6.117 -11.371 1.00 93.75 113 MET A O 1
ATOM 852 N N . GLN A 1 114 ? 8.357 -4.781 -9.667 1.00 95.06 114 GLN A N 1
ATOM 853 C CA . GLN A 1 114 ? 7.083 -5.435 -9.392 1.00 95.06 114 GLN A CA 1
ATOM 854 C C . GLN A 1 114 ? 5.946 -4.422 -9.459 1.00 95.06 114 GLN A C 1
ATOM 856 O O . GLN A 1 114 ? 5.844 -3.565 -8.587 1.00 95.06 114 GLN A O 1
ATOM 861 N N . GLY A 1 115 ? 5.090 -4.561 -10.472 1.00 94.62 115 GLY A N 1
ATOM 862 C CA . GLY A 1 115 ? 3.921 -3.711 -10.682 1.00 94.62 115 GLY A CA 1
ATOM 863 C C . GLY A 1 115 ? 2.634 -4.503 -10.552 1.00 94.62 115 GLY A C 1
ATOM 864 O O . GLY A 1 115 ? 2.316 -5.028 -9.479 1.00 94.62 115 GLY A O 1
ATOM 865 N N . VAL A 1 116 ? 1.900 -4.627 -11.654 1.00 96.12 116 VAL A N 1
ATOM 866 C CA . VAL A 1 116 ? 0.595 -5.302 -11.673 1.00 96.12 116 VAL A CA 1
ATOM 867 C C . VAL A 1 116 ? 0.703 -6.828 -11.698 1.00 96.12 116 VAL A C 1
ATOM 869 O O . VAL A 1 116 ? -0.291 -7.503 -11.436 1.00 96.12 116 VAL A O 1
ATOM 872 N N . SER A 1 117 ? 1.893 -7.387 -11.951 1.00 97.19 117 SER A N 1
ATOM 873 C CA . SER A 1 117 ? 2.137 -8.831 -11.871 1.00 97.19 117 SER A CA 1
ATOM 874 C C . SER A 1 117 ? 1.784 -9.378 -10.493 1.00 97.19 117 SER A C 1
ATOM 876 O O . SER A 1 117 ? 2.273 -8.902 -9.458 1.00 97.19 117 SER A O 1
ATOM 878 N N . ASP A 1 118 ? 0.948 -10.414 -10.476 1.00 97.62 118 ASP A N 1
ATOM 879 C CA . ASP A 1 118 ? 0.440 -11.001 -9.243 1.00 97.62 118 ASP A CA 1
ATOM 880 C C . ASP A 1 118 ? 1.394 -12.062 -8.680 1.00 97.62 118 ASP A C 1
ATOM 882 O O . ASP A 1 118 ? 1.239 -13.262 -8.892 1.00 97.62 118 ASP A O 1
ATOM 886 N N . ILE A 1 119 ? 2.434 -11.594 -7.988 1.00 98.06 119 ILE A N 1
ATOM 887 C CA . ILE A 1 119 ? 3.392 -12.460 -7.292 1.00 98.06 119 ILE A CA 1
ATOM 888 C C . ILE A 1 119 ? 2.983 -12.569 -5.818 1.00 98.06 119 ILE A C 1
ATOM 890 O O . ILE A 1 119 ? 2.837 -11.521 -5.174 1.00 98.06 119 ILE A O 1
ATOM 894 N N . PRO A 1 120 ? 2.835 -13.790 -5.271 1.00 98.31 120 PRO A N 1
ATOM 895 C CA . PRO A 1 120 ? 2.376 -14.007 -3.902 1.00 98.31 120 PRO A CA 1
ATOM 896 C C . PRO A 1 120 ? 3.429 -13.611 -2.857 1.00 98.31 120 PRO A C 1
ATOM 898 O O . PRO A 1 120 ? 4.609 -13.406 -3.169 1.00 98.31 120 PRO A O 1
ATOM 901 N N . LEU A 1 121 ? 3.007 -13.541 -1.588 1.00 98.56 121 LEU A N 1
ATOM 902 C CA . LEU A 1 121 ? 3.937 -13.407 -0.467 1.00 98.56 121 LEU A CA 1
ATOM 903 C C . LEU A 1 121 ? 4.862 -14.625 -0.386 1.00 98.56 121 LEU A C 1
ATOM 905 O O . L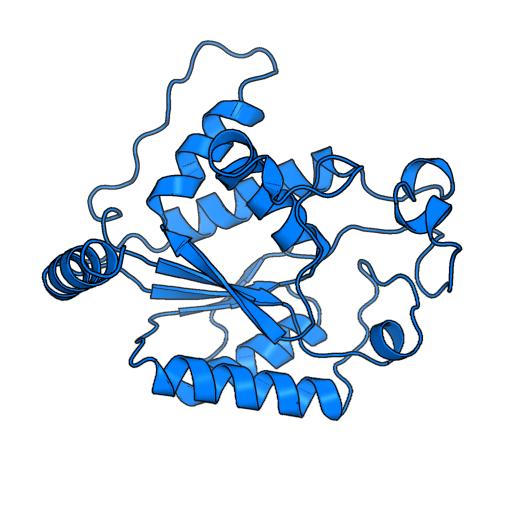EU A 1 121 ? 4.436 -15.774 -0.555 1.00 98.56 121 LEU A O 1
ATOM 909 N N . ASN A 1 122 ? 6.123 -14.376 -0.044 1.00 98.50 122 ASN A N 1
ATOM 910 C CA . ASN A 1 122 ? 7.012 -15.436 0.411 1.00 98.50 122 ASN A CA 1
ATOM 911 C C . ASN A 1 122 ? 6.842 -15.660 1.926 1.00 98.50 122 ASN A C 1
ATOM 913 O O . ASN A 1 122 ? 6.036 -15.002 2.587 1.00 98.50 122 ASN A O 1
ATOM 917 N N . GLU A 1 123 ? 7.592 -16.607 2.488 1.00 98.31 123 GLU A N 1
ATOM 918 C CA . GLU A 1 123 ? 7.461 -16.946 3.909 1.00 98.31 123 GLU A CA 1
ATOM 919 C C . GLU A 1 123 ? 7.804 -15.771 4.830 1.00 98.31 123 GLU A C 1
ATOM 921 O O . GLU A 1 123 ? 7.095 -15.493 5.795 1.00 98.31 123 GLU A O 1
ATOM 926 N N . THR A 1 124 ? 8.838 -15.005 4.473 1.00 98.06 124 THR A N 1
ATOM 927 C CA . THR A 1 124 ? 9.183 -13.765 5.171 1.00 98.06 124 THR A CA 1
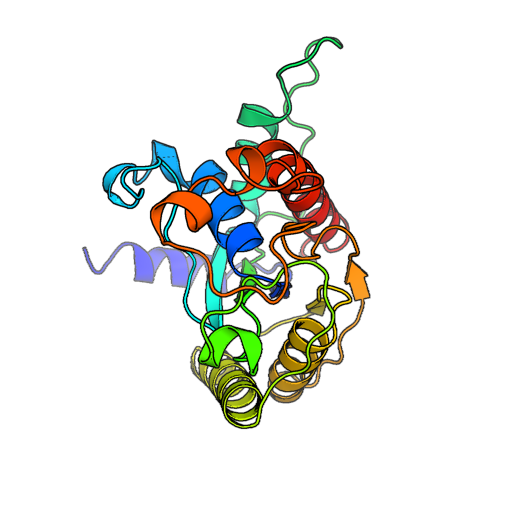ATOM 928 C C . THR A 1 124 ? 8.036 -12.758 5.108 1.00 98.06 124 THR A C 1
ATOM 930 O O . THR A 1 124 ? 7.713 -12.147 6.121 1.00 98.06 124 THR A O 1
ATOM 933 N N . GLY A 1 125 ? 7.376 -12.605 3.959 1.00 97.81 125 GLY A N 1
ATOM 934 C CA . GLY A 1 125 ? 6.233 -11.710 3.804 1.00 97.81 125 GLY A CA 1
ATOM 935 C C . GLY A 1 125 ? 5.023 -12.104 4.645 1.00 97.81 125 GLY A C 1
ATOM 936 O O . GLY A 1 125 ? 4.367 -11.230 5.211 1.00 97.81 125 GLY A O 1
ATOM 937 N N . ARG A 1 126 ? 4.748 -13.406 4.783 1.00 98.56 126 ARG A N 1
ATOM 938 C CA . ARG A 1 126 ? 3.688 -13.906 5.673 1.00 98.56 126 ARG A CA 1
ATOM 939 C C . ARG A 1 126 ? 3.978 -13.598 7.137 1.00 98.56 126 ARG A C 1
ATOM 941 O O . ARG A 1 126 ? 3.099 -13.090 7.832 1.00 98.56 126 ARG A O 1
ATOM 948 N N . GLN A 1 127 ? 5.212 -13.845 7.573 1.00 97.44 127 GLN A N 1
ATOM 949 C CA . GLN A 1 127 ? 5.649 -13.528 8.930 1.00 97.44 127 GLN A CA 1
ATOM 950 C C . GLN A 1 127 ? 5.565 -12.020 9.205 1.00 97.44 127 GLN A C 1
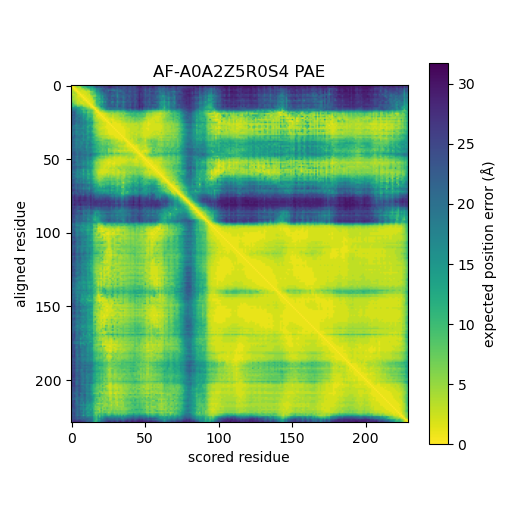ATOM 952 O O . GLN A 1 127 ? 5.015 -11.604 10.221 1.00 97.44 127 GLN A O 1
ATOM 957 N N . GLN A 1 128 ? 6.012 -11.194 8.257 1.00 95.69 128 GLN A N 1
ATOM 958 C CA . GLN A 1 128 ? 5.900 -9.739 8.338 1.00 95.69 128 GLN A CA 1
ATOM 959 C C . GLN A 1 128 ? 4.445 -9.267 8.480 1.00 95.69 128 GLN A C 1
ATOM 961 O O . GLN A 1 128 ? 4.156 -8.406 9.306 1.00 95.69 128 GLN A O 1
ATOM 966 N N . ALA A 1 129 ? 3.511 -9.832 7.707 1.00 95.69 129 ALA A N 1
ATOM 967 C CA . ALA A 1 129 ? 2.096 -9.475 7.806 1.00 95.69 129 ALA A CA 1
ATOM 968 C C . ALA A 1 129 ? 1.510 -9.812 9.189 1.00 95.69 129 ALA A C 1
ATOM 970 O O . ALA A 1 129 ? 0.764 -9.012 9.758 1.00 95.69 129 ALA A O 1
ATOM 971 N N . HIS A 1 130 ? 1.890 -10.964 9.750 1.00 96.12 130 HIS A N 1
ATOM 972 C CA . HIS A 1 130 ? 1.497 -11.363 11.099 1.00 96.12 130 HIS A CA 1
ATOM 973 C C . HIS A 1 130 ? 2.066 -10.411 12.166 1.00 96.12 130 HIS A C 1
ATOM 975 O O . HIS A 1 130 ? 1.327 -9.917 13.017 1.00 96.12 130 HIS A O 1
ATOM 981 N N . GLU A 1 131 ? 3.359 -10.086 12.092 1.00 88.38 131 GLU A N 1
ATOM 982 C CA . GLU A 1 131 ? 4.016 -9.138 13.004 1.00 88.38 131 GLU A CA 1
ATOM 983 C C . GLU A 1 131 ? 3.392 -7.741 12.940 1.00 88.38 131 GLU A C 1
ATOM 985 O O . GLU A 1 131 ? 3.204 -7.093 13.972 1.00 88.38 131 GLU A O 1
ATOM 990 N N . THR A 1 132 ? 3.014 -7.289 11.744 1.00 88.06 132 THR A N 1
ATOM 991 C CA . THR A 1 132 ? 2.309 -6.019 11.554 1.00 88.06 132 THR A CA 1
ATOM 992 C C . THR A 1 132 ? 0.938 -6.028 12.225 1.00 88.06 132 THR A C 1
ATOM 994 O O . THR A 1 132 ? 0.613 -5.072 12.931 1.00 88.06 132 THR A O 1
ATOM 997 N N . GLY A 1 133 ? 0.158 -7.104 12.084 1.00 87.62 133 GLY A N 1
ATOM 998 C CA . GLY A 1 133 ? -1.118 -7.257 12.791 1.00 87.62 133 GLY A CA 1
ATOM 999 C C . GLY A 1 133 ? -0.950 -7.228 14.313 1.00 87.62 133 GLY A C 1
ATOM 1000 O O . GLY A 1 133 ? -1.613 -6.442 14.996 1.00 87.62 133 GLY A O 1
ATOM 1001 N N . ALA A 1 134 ? 0.015 -7.990 14.836 1.00 85.88 134 ALA A N 1
ATOM 1002 C CA . ALA A 1 134 ? 0.344 -8.013 16.261 1.00 85.88 134 ALA A CA 1
ATOM 1003 C C . ALA A 1 134 ? 0.749 -6.627 16.781 1.00 85.88 134 ALA A C 1
ATOM 1005 O O . ALA A 1 134 ? 0.269 -6.185 17.826 1.00 85.88 134 ALA A O 1
ATOM 1006 N N . LYS A 1 135 ? 1.598 -5.910 16.037 1.00 79.44 135 LYS A N 1
ATOM 1007 C CA . LYS A 1 135 ? 2.045 -4.560 16.391 1.00 79.44 135 LYS A CA 1
ATOM 1008 C C . LYS A 1 135 ? 0.879 -3.578 16.453 1.00 79.44 135 LYS A C 1
ATOM 1010 O O . LYS A 1 135 ? 0.782 -2.812 17.408 1.00 79.44 135 LYS A O 1
ATOM 1015 N N . LEU A 1 136 ? -0.013 -3.607 15.465 1.00 79.31 136 LEU A N 1
ATOM 1016 C CA . LEU A 1 136 ? -1.193 -2.743 15.444 1.00 79.31 136 LEU A CA 1
ATOM 1017 C C . LEU A 1 136 ? -2.122 -3.018 16.636 1.00 79.31 136 LEU A C 1
ATOM 1019 O O . LEU A 1 136 ? -2.604 -2.075 17.264 1.00 79.31 136 LEU A O 1
ATOM 1023 N N . GLN A 1 137 ? -2.314 -4.289 16.997 1.00 82.69 137 GLN A N 1
ATOM 1024 C CA . GLN A 1 137 ? -3.090 -4.675 18.176 1.00 82.69 137 GLN A CA 1
ATOM 1025 C C . GLN A 1 137 ? -2.420 -4.193 19.477 1.00 82.69 137 GLN A C 1
ATOM 1027 O O . GLN A 1 137 ? -3.081 -3.620 20.343 1.00 82.69 137 GLN A O 1
ATOM 1032 N N . GLN A 1 138 ? -1.096 -4.344 19.599 1.00 74.31 138 GLN A N 1
ATOM 1033 C CA . GLN A 1 138 ? -0.313 -3.875 20.755 1.00 74.31 138 GLN A CA 1
ATOM 1034 C C . GLN A 1 138 ? -0.336 -2.352 20.927 1.00 74.31 138 GLN A C 1
ATOM 1036 O O . GLN A 1 138 ? -0.231 -1.856 22.047 1.00 74.31 138 GLN A O 1
ATOM 1041 N N . MET A 1 139 ? -0.507 -1.599 19.838 1.00 76.06 139 MET A N 1
ATOM 1042 C CA . MET A 1 139 ? -0.696 -0.145 19.886 1.00 76.06 139 MET A CA 1
ATOM 1043 C C . MET A 1 139 ? -2.058 0.268 20.478 1.00 76.06 139 MET A C 1
ATOM 1045 O O . MET A 1 139 ? -2.316 1.464 20.619 1.00 76.06 139 MET A O 1
ATOM 1049 N N . GLY A 1 140 ? -2.927 -0.690 20.825 1.00 70.44 140 GLY A N 1
ATOM 1050 C CA . GLY A 1 140 ? -4.257 -0.434 21.379 1.00 70.44 140 GLY A CA 1
ATOM 1051 C C . GLY A 1 140 ? -5.226 0.152 20.353 1.00 70.44 140 GLY A C 1
ATOM 1052 O O . GLY A 1 140 ? -6.177 0.836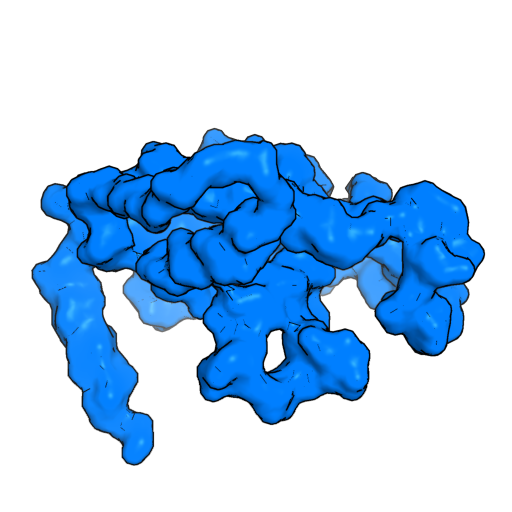 20.726 1.00 70.44 140 GLY A O 1
ATOM 1053 N N . LEU A 1 141 ? -4.957 -0.063 19.063 1.00 73.12 141 LEU A N 1
ATOM 1054 C CA . LEU A 1 141 ? -5.810 0.410 17.982 1.00 73.12 141 LEU A CA 1
ATOM 1055 C C . LEU A 1 141 ? -6.962 -0.572 17.779 1.00 73.12 141 LEU A C 1
ATOM 1057 O O . LEU A 1 141 ? -6.764 -1.784 17.759 1.00 73.12 141 LEU A O 1
ATOM 1061 N N . SER A 1 142 ? -8.164 -0.040 17.606 1.00 78.06 142 SER A N 1
ATOM 1062 C CA . SER A 1 142 ? -9.309 -0.786 17.099 1.00 78.06 142 SER A CA 1
ATOM 1063 C C . SER A 1 142 ? -9.513 -0.435 15.635 1.00 78.06 142 SER A C 1
ATOM 1065 O O . SER A 1 142 ? -9.289 0.707 15.237 1.00 78.06 142 SER A O 1
ATOM 1067 N N . TYR A 1 143 ? -9.959 -1.405 14.847 1.00 82.25 143 TYR A N 1
ATOM 1068 C CA . TYR A 1 143 ? -10.336 -1.201 13.458 1.00 82.25 143 TYR A CA 1
ATOM 1069 C C . TYR A 1 143 ? -11.748 -1.705 13.233 1.00 82.25 143 TYR A C 1
ATOM 1071 O O . TYR A 1 143 ? -12.193 -2.648 13.882 1.00 82.25 143 TYR A O 1
ATOM 1079 N N . ASP A 1 144 ? -12.446 -1.063 12.309 1.00 83.56 144 ASP A N 1
ATOM 1080 C CA . ASP A 1 144 ? -13.804 -1.427 11.929 1.00 83.56 144 ASP A CA 1
ATOM 1081 C C . ASP A 1 144 ? -13.841 -2.197 10.613 1.00 83.56 144 ASP A C 1
ATOM 1083 O O . ASP A 1 144 ? -14.774 -2.964 10.364 1.00 83.56 144 ASP A O 1
ATOM 1087 N N . ARG A 1 145 ? -12.866 -1.944 9.735 1.00 87.12 145 ARG A N 1
ATOM 1088 C CA . ARG A 1 145 ? -12.812 -2.479 8.375 1.00 87.12 145 ARG A CA 1
ATOM 1089 C C . ARG A 1 145 ? -11.379 -2.756 7.952 1.00 87.12 145 ARG A C 1
ATOM 1091 O O . ARG A 1 145 ? -10.457 -2.017 8.301 1.00 87.12 145 ARG A O 1
ATOM 1098 N N . VAL A 1 146 ? -11.244 -3.798 7.139 1.00 89.94 146 VAL A N 1
ATOM 1099 C CA . VAL A 1 146 ? -10.010 -4.168 6.454 1.00 89.94 146 VAL A CA 1
ATOM 1100 C C . VAL A 1 146 ? -10.300 -4.190 4.960 1.00 89.94 146 VAL A C 1
ATOM 1102 O O . VAL A 1 146 ? -11.162 -4.937 4.498 1.00 89.94 146 VAL A O 1
ATOM 1105 N N . LEU A 1 147 ? -9.582 -3.365 4.210 1.00 92.38 147 LEU A N 1
ATOM 1106 C CA . LEU A 1 147 ? -9.696 -3.235 2.761 1.00 92.38 147 LEU A CA 1
ATOM 1107 C C . LEU A 1 147 ? -8.358 -3.596 2.114 1.00 92.38 147 LEU A C 1
ATOM 1109 O O . LEU A 1 147 ? -7.319 -3.629 2.784 1.00 92.38 147 LEU A O 1
ATOM 1113 N N . SER A 1 148 ? -8.361 -3.870 0.812 1.00 92.62 148 SER A N 1
ATOM 1114 C CA . SER A 1 148 ? -7.121 -4.224 0.121 1.00 92.62 148 SER A CA 1
ATOM 1115 C C . SER A 1 148 ? -7.104 -3.871 -1.365 1.00 92.62 148 SER A C 1
ATOM 1117 O O . SER A 1 148 ? -8.140 -3.708 -2.007 1.00 92.62 148 SER A O 1
ATOM 1119 N N . SER A 1 149 ? -5.905 -3.806 -1.933 1.00 95.00 149 SER A N 1
ATOM 1120 C CA . SER A 1 149 ? -5.699 -4.035 -3.364 1.00 95.00 149 SER A CA 1
ATOM 1121 C C . SER A 1 149 ? -6.123 -5.467 -3.751 1.00 95.00 149 SER A C 1
ATOM 1123 O O . SER A 1 149 ? -5.994 -6.381 -2.933 1.00 95.00 149 SER A O 1
ATOM 1125 N N . PRO A 1 150 ? -6.595 -5.716 -4.988 1.00 93.50 150 PRO A N 1
ATOM 1126 C CA . PRO A 1 150 ? -6.949 -7.067 -5.427 1.00 93.50 150 PRO A CA 1
ATOM 1127 C C . PRO A 1 150 ? -5.746 -8.005 -5.622 1.00 93.50 150 PRO A C 1
ATOM 1129 O O . PRO A 1 150 ? -5.948 -9.211 -5.719 1.00 93.50 150 PRO A O 1
ATOM 1132 N N . LEU A 1 151 ? -4.508 -7.497 -5.686 1.00 97.44 151 LEU A N 1
ATOM 1133 C CA . LEU A 1 151 ? -3.328 -8.350 -5.875 1.00 97.44 151 LEU A CA 1
ATOM 1134 C C . LEU A 1 151 ? -3.083 -9.242 -4.653 1.00 97.44 151 LEU A C 1
ATOM 1136 O O . LEU A 1 151 ? -3.086 -8.758 -3.515 1.00 97.44 151 LEU A O 1
ATOM 1140 N N . SER A 1 152 ? -2.806 -10.526 -4.898 1.00 98.06 152 SER A N 1
ATOM 1141 C CA . SER A 1 152 ? -2.745 -11.588 -3.885 1.00 98.06 152 SER A CA 1
ATOM 1142 C C . SER A 1 152 ? -1.863 -11.222 -2.692 1.00 98.06 152 SER A C 1
ATOM 1144 O O . SER A 1 152 ? -2.276 -11.385 -1.549 1.00 98.06 152 SER A O 1
ATOM 1146 N N . ARG A 1 153 ? -0.689 -10.624 -2.930 1.00 98.44 153 ARG A N 1
ATOM 1147 C CA . ARG A 1 153 ? 0.241 -10.192 -1.872 1.00 98.44 153 ARG A CA 1
ATOM 1148 C C . ARG A 1 153 ? -0.347 -9.173 -0.896 1.00 98.44 153 ARG A C 1
ATOM 1150 O O . ARG A 1 153 ? -0.104 -9.252 0.309 1.00 98.44 153 ARG A O 1
ATOM 1157 N N . ALA A 1 154 ? -1.114 -8.209 -1.402 1.00 97.06 154 ALA A N 1
ATOM 1158 C CA . ALA A 1 154 ? -1.766 -7.197 -0.580 1.00 97.06 154 ALA A CA 1
ATOM 1159 C C . ALA A 1 154 ? -3.015 -7.779 0.086 1.00 97.06 154 ALA A C 1
ATOM 1161 O O . ALA A 1 154 ? -3.255 -7.528 1.267 1.00 97.06 154 ALA A O 1
ATOM 1162 N N . HIS A 1 155 ? -3.773 -8.608 -0.633 1.00 98.06 155 HIS A N 1
ATOM 1163 C CA . HIS A 1 155 ? -4.945 -9.289 -0.092 1.00 98.06 155 HIS A CA 1
ATOM 1164 C C . HIS A 1 155 ? -4.578 -10.222 1.072 1.00 98.06 155 HIS A C 1
ATOM 1166 O O . HIS A 1 155 ? -5.156 -10.107 2.149 1.00 98.06 155 HIS A O 1
ATOM 1172 N N . GLU A 1 156 ? -3.562 -11.069 0.906 1.00 98.50 156 GLU A N 1
ATOM 1173 C CA . GLU A 1 156 ? -3.065 -11.976 1.948 1.00 98.50 156 GLU A CA 1
ATOM 1174 C C . GLU A 1 156 ? -2.498 -11.201 3.149 1.00 98.50 156 GLU A C 1
ATOM 1176 O O . GLU A 1 156 ? -2.743 -11.570 4.299 1.00 98.50 156 GLU A O 1
ATOM 1181 N N . THR A 1 157 ? -1.798 -10.083 2.905 1.00 98.25 157 THR A N 1
ATOM 1182 C CA . THR A 1 157 ? -1.345 -9.192 3.988 1.00 98.25 157 THR A CA 1
ATOM 1183 C C . THR A 1 157 ? -2.539 -8.648 4.778 1.00 98.25 157 THR A C 1
ATOM 1185 O O . THR A 1 157 ? -2.538 -8.699 6.007 1.00 98.25 157 THR A O 1
ATOM 1188 N N . ALA A 1 158 ? -3.577 -8.163 4.088 1.00 96.69 158 ALA A N 1
ATOM 1189 C CA . ALA A 1 158 ? -4.788 -7.637 4.715 1.00 96.69 158 ALA A CA 1
ATOM 1190 C C . ALA A 1 158 ? -5.525 -8.706 5.533 1.00 96.69 158 ALA A C 1
ATOM 1192 O O . ALA A 1 158 ? -5.920 -8.435 6.664 1.00 96.69 158 ALA A O 1
ATOM 1193 N N . GLN A 1 159 ? -5.666 -9.922 4.995 1.00 98.31 159 GLN A N 1
ATOM 1194 C CA . GLN A 1 159 ? -6.277 -11.052 5.701 1.00 98.31 159 GLN A CA 1
ATOM 1195 C C . GLN A 1 159 ? -5.558 -11.332 7.025 1.00 98.31 159 GLN A C 1
ATOM 1197 O O . GLN A 1 159 ? -6.192 -11.338 8.077 1.00 98.31 159 GLN A O 1
ATOM 1202 N N . ARG A 1 160 ? -4.226 -11.462 6.983 1.00 98.12 160 ARG A N 1
ATOM 1203 C CA . ARG A 1 160 ? -3.395 -11.747 8.166 1.00 98.12 160 ARG A CA 1
ATOM 1204 C C . ARG A 1 160 ? -3.459 -10.657 9.219 1.00 98.12 160 ARG A C 1
ATOM 1206 O O . ARG A 1 160 ? -3.506 -10.953 10.406 1.00 98.12 160 ARG A O 1
ATOM 1213 N N . VAL A 1 161 ? -3.481 -9.396 8.796 1.00 94.50 161 VAL A N 1
ATOM 1214 C CA . VAL A 1 161 ? -3.659 -8.273 9.722 1.00 94.50 161 VAL A CA 1
ATOM 1215 C C . VAL A 1 161 ? -5.067 -8.288 10.324 1.00 94.50 161 VAL A C 1
ATOM 1217 O O . VAL A 1 161 ? -5.214 -8.075 11.524 1.00 94.50 161 VAL A O 1
ATOM 1220 N N . GLY A 1 162 ? -6.094 -8.573 9.520 1.00 95.00 162 GLY A N 1
ATOM 1221 C CA . GLY A 1 162 ? -7.490 -8.618 9.955 1.00 95.00 162 GLY A CA 1
ATOM 1222 C C . GLY A 1 162 ? -7.782 -9.673 11.024 1.00 95.00 162 GLY A C 1
ATOM 1223 O O . GLY A 1 162 ? -8.581 -9.406 11.924 1.00 95.00 162 GLY A O 1
ATOM 1224 N N . GLU A 1 163 ? -7.079 -10.810 11.003 1.00 97.00 163 GLU A N 1
ATOM 1225 C CA . GLU A 1 163 ? -7.185 -11.871 12.021 1.00 97.00 163 GLU A CA 1
ATOM 1226 C C . GLU A 1 163 ? -6.996 -11.336 13.454 1.00 97.00 163 GLU A C 1
ATOM 1228 O O . GLU A 1 163 ? -7.736 -11.725 14.358 1.00 97.00 163 GLU A O 1
ATOM 1233 N N . PHE A 1 164 ? -6.093 -10.370 13.666 1.00 94.75 164 PHE A N 1
ATOM 1234 C CA . PHE A 1 164 ? -5.844 -9.757 14.983 1.00 94.75 164 PHE A CA 1
ATOM 1235 C C . PHE A 1 164 ? -6.994 -8.886 15.498 1.00 94.75 164 PHE A C 1
ATOM 1237 O O . PHE A 1 164 ? -7.066 -8.587 16.693 1.00 94.75 164 PHE A O 1
ATOM 1244 N N . PHE A 1 165 ? -7.891 -8.476 14.608 1.00 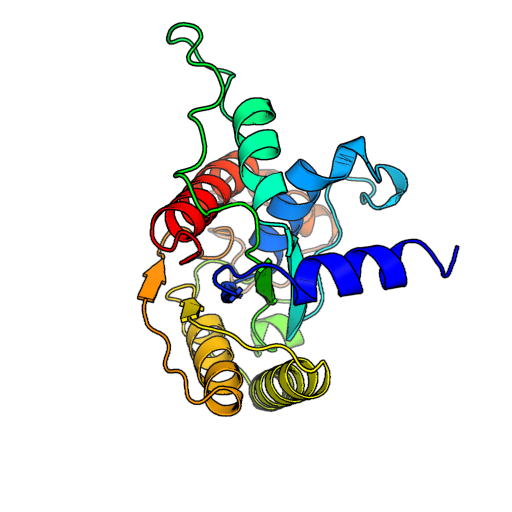90.75 165 PHE A N 1
ATOM 1245 C CA . PHE A 1 165 ? -9.044 -7.636 14.920 1.00 90.75 165 PHE A CA 1
ATOM 1246 C C . PHE A 1 165 ? -10.367 -8.392 14.763 1.00 90.75 165 PHE A C 1
ATOM 1248 O O . PHE A 1 165 ? -11.428 -7.798 14.935 1.00 90.75 165 PHE A O 1
ATOM 1255 N N . GLY A 1 166 ? -10.322 -9.691 14.436 1.00 95.38 166 GLY A N 1
ATOM 1256 C CA . GLY A 1 166 ? -11.516 -10.479 14.127 1.00 95.38 166 GLY A CA 1
ATOM 1257 C C . GLY A 1 166 ? -12.245 -9.993 12.870 1.00 95.38 166 GLY A C 1
ATOM 1258 O O . GLY A 1 166 ? -13.462 -10.139 12.771 1.00 95.38 166 GLY A O 1
ATOM 1259 N N . LEU A 1 167 ? -11.518 -9.384 11.929 1.00 93.88 167 LEU A N 1
ATOM 1260 C CA . LEU A 1 167 ? -12.061 -8.813 10.700 1.00 93.88 167 LEU A CA 1
ATOM 1261 C C . LEU A 1 167 ? -11.578 -9.590 9.477 1.00 93.88 167 LEU A C 1
ATOM 1263 O O . LEU A 1 167 ? -10.405 -9.932 9.356 1.00 93.88 167 LEU A O 1
ATOM 1267 N N . THR A 1 168 ? -12.477 -9.800 8.523 1.00 95.94 168 THR A N 1
ATOM 1268 C CA . THR A 1 168 ? -12.126 -10.265 7.178 1.00 95.94 168 THR A CA 1
ATOM 1269 C C . THR A 1 168 ? -11.921 -9.075 6.245 1.00 95.94 168 THR A C 1
ATOM 1271 O O . THR A 1 168 ? -12.427 -7.981 6.503 1.00 95.94 168 THR A O 1
ATOM 1274 N N . VAL A 1 169 ? -11.233 -9.291 5.120 1.00 93.94 169 VAL A N 1
ATOM 1275 C CA . VAL A 1 169 ? -11.173 -8.287 4.047 1.00 93.94 169 VAL A CA 1
ATOM 1276 C C . VAL A 1 169 ? -12.588 -8.065 3.517 1.00 93.94 169 VAL A C 1
ATOM 1278 O O . VAL A 1 169 ? -13.177 -8.972 2.933 1.00 93.94 169 VAL A O 1
ATOM 1281 N N . SER A 1 170 ? -13.152 -6.883 3.757 1.00 86.62 170 SER A N 1
ATOM 1282 C CA . SER A 1 170 ? -14.547 -6.591 3.418 1.00 86.62 170 SER A CA 1
ATOM 1283 C C . SER A 1 170 ? -14.724 -6.153 1.968 1.00 86.62 170 SER A C 1
ATOM 1285 O O . SER A 1 170 ? -15.798 -6.345 1.408 1.00 86.62 170 SER A O 1
ATOM 1287 N N . GLN A 1 171 ? -13.692 -5.557 1.362 1.00 88.38 171 GLN A N 1
ATOM 1288 C CA . GLN A 1 171 ? -13.734 -5.083 -0.019 1.00 88.38 171 GLN A CA 1
ATOM 1289 C C . GLN A 1 171 ? -12.325 -4.922 -0.601 1.00 88.38 171 GLN A C 1
ATOM 1291 O O . GLN A 1 171 ? -11.364 -4.642 0.123 1.00 88.38 171 GLN A O 1
ATOM 1296 N N . THR A 1 172 ? -12.221 -5.070 -1.922 1.00 87.50 172 THR A N 1
ATOM 1297 C CA . THR A 1 172 ? -11.019 -4.747 -2.696 1.00 87.50 172 THR A CA 1
ATOM 1298 C C . THR A 1 172 ? -11.269 -3.596 -3.661 1.00 87.50 172 THR A C 1
ATOM 1300 O O . THR A 1 172 ? -12.350 -3.530 -4.242 1.00 87.50 172 THR A O 1
ATOM 1303 N N . TYR A 1 173 ? -10.257 -2.760 -3.887 1.00 85.31 173 TYR A N 1
ATOM 1304 C CA . TYR A 1 173 ? -10.321 -1.614 -4.802 1.00 85.31 173 TYR A CA 1
ATOM 1305 C C . TYR A 1 173 ? -9.283 -1.783 -5.923 1.00 85.31 173 TYR A C 1
ATOM 1307 O O . TYR A 1 173 ? -8.080 -1.768 -5.633 1.00 85.31 173 TYR A O 1
ATOM 1315 N N . PRO A 1 174 ? -9.700 -1.984 -7.189 1.00 85.94 174 PRO A N 1
ATOM 1316 C CA . PRO A 1 174 ? -8.792 -2.089 -8.338 1.00 85.94 174 PRO A CA 1
ATOM 1317 C C . PRO A 1 174 ? -7.828 -0.907 -8.481 1.00 85.94 174 PRO A C 1
ATOM 1319 O O . PRO A 1 174 ? -6.678 -1.066 -8.881 1.00 85.94 174 PRO A O 1
ATOM 1322 N N . GLU A 1 175 ? -8.262 0.276 -8.075 1.00 84.94 175 GLU A N 1
ATOM 1323 C CA . GLU A 1 175 ? -7.506 1.523 -8.099 1.00 84.94 175 GLU A CA 1
ATOM 1324 C C . GLU A 1 175 ? -6.350 1.538 -7.089 1.00 84.94 175 GLU A C 1
ATOM 1326 O O . GLU A 1 175 ? -5.471 2.392 -7.185 1.00 84.94 175 GLU A O 1
ATOM 1331 N N . LEU A 1 176 ? -6.322 0.589 -6.143 1.00 86.06 176 LEU A N 1
ATOM 1332 C CA . LEU A 1 176 ? -5.233 0.401 -5.182 1.00 86.06 176 LEU A CA 1
ATOM 1333 C C . LEU A 1 176 ? -4.159 -0.585 -5.665 1.00 86.06 176 LEU A C 1
ATOM 1335 O O . LEU A 1 176 ? -3.302 -0.990 -4.885 1.00 86.06 176 LEU A O 1
ATOM 1339 N N . VAL A 1 177 ? -4.202 -1.041 -6.917 1.00 91.12 177 VAL A N 1
ATOM 1340 C CA . VAL A 1 177 ? -3.118 -1.826 -7.538 1.00 91.12 177 VAL A CA 1
ATOM 1341 C C . VAL A 1 177 ? -1.817 -1.002 -7.611 1.00 91.12 177 VAL A C 1
ATOM 1343 O O . VAL A 1 177 ? -1.860 0.223 -7.660 1.00 91.12 177 VAL A O 1
ATOM 1346 N N . GLU A 1 178 ? -0.648 -1.650 -7.584 1.00 93.44 178 GLU A N 1
ATOM 1347 C CA . GLU A 1 178 ? 0.649 -0.959 -7.716 1.00 93.44 178 GLU A CA 1
ATOM 1348 C C . GLU A 1 178 ? 0.777 -0.230 -9.064 1.00 93.44 178 GLU A C 1
ATOM 1350 O O . GLU A 1 178 ? 0.017 -0.507 -9.995 1.00 93.44 178 GLU A O 1
ATOM 1355 N N . ARG A 1 179 ? 1.742 0.688 -9.178 1.00 93.25 179 ARG A N 1
ATOM 1356 C CA . ARG A 1 179 ? 2.158 1.272 -10.463 1.00 93.25 179 ARG A CA 1
ATOM 1357 C C . ARG A 1 179 ? 2.384 0.173 -11.504 1.00 93.25 179 ARG A C 1
ATOM 1359 O O . ARG A 1 179 ? 3.127 -0.776 -11.244 1.00 93.25 179 ARG A O 1
ATOM 1366 N N . ALA A 1 180 ? 1.784 0.299 -12.685 1.00 94.00 180 ALA A N 1
ATOM 1367 C CA . ALA A 1 180 ? 2.108 -0.607 -13.785 1.00 94.00 180 ALA A CA 1
ATOM 1368 C C . ALA A 1 180 ? 3.504 -0.287 -14.326 1.00 94.00 180 ALA A C 1
ATOM 1370 O O . ALA A 1 180 ? 3.756 0.841 -14.742 1.00 94.00 180 ALA A O 1
ATOM 1371 N N . TYR A 1 181 ? 4.406 -1.271 -14.353 1.00 95.06 181 TYR A N 1
ATOM 1372 C CA . TYR A 1 181 ? 5.769 -1.065 -14.864 1.00 95.06 181 TYR A CA 1
ATOM 1373 C C . TYR A 1 181 ? 5.978 -1.633 -16.274 1.00 95.06 181 TYR A C 1
ATOM 1375 O O . TYR A 1 181 ? 7.101 -1.651 -16.774 1.00 95.06 181 TYR A O 1
ATOM 1383 N N . GLY A 1 182 ? 4.909 -2.088 -16.933 1.00 93.44 182 GLY A N 1
ATOM 1384 C CA . GLY A 1 182 ? 4.936 -2.517 -18.330 1.00 93.44 182 GLY A CA 1
ATOM 1385 C C . GLY A 1 182 ? 6.091 -3.475 -18.629 1.00 93.44 182 GLY A C 1
ATOM 1386 O O . GLY A 1 182 ? 6.279 -4.489 -17.957 1.00 93.44 182 GLY A O 1
ATOM 1387 N N . ALA A 1 183 ? 6.908 -3.126 -19.625 1.00 93.25 183 ALA A N 1
ATOM 1388 C CA . ALA A 1 183 ? 8.046 -3.941 -20.043 1.00 93.25 183 ALA A CA 1
ATOM 1389 C C . ALA A 1 183 ? 9.178 -4.066 -19.000 1.00 93.25 183 ALA A C 1
ATOM 1391 O O . ALA A 1 183 ? 10.100 -4.853 -19.231 1.00 93.25 183 ALA A O 1
ATOM 1392 N N . ALA A 1 184 ? 9.164 -3.310 -17.900 1.00 94.38 184 ALA A N 1
ATOM 1393 C CA . ALA A 1 184 ? 10.160 -3.421 -16.834 1.00 94.38 184 ALA A CA 1
ATOM 1394 C C . ALA A 1 184 ? 9.835 -4.531 -15.819 1.00 94.38 184 ALA A C 1
ATOM 1396 O O . ALA A 1 184 ? 10.731 -4.964 -15.098 1.00 94.38 184 ALA A O 1
ATOM 1397 N N . GLU A 1 185 ? 8.589 -5.015 -15.750 1.00 95.69 185 GLU A N 1
ATOM 1398 C CA . GLU A 1 185 ? 8.192 -6.002 -14.739 1.00 95.69 185 GLU A CA 1
ATOM 1399 C C . GLU A 1 185 ? 9.014 -7.297 -14.814 1.00 95.69 185 GLU A C 1
ATOM 1401 O O . GLU A 1 185 ? 9.297 -7.831 -15.888 1.00 95.69 185 GLU A O 1
ATOM 1406 N N . GLY A 1 186 ? 9.423 -7.793 -13.645 1.00 96.06 186 GLY A N 1
ATOM 1407 C CA . GLY A 1 186 ? 10.236 -8.999 -13.499 1.00 96.06 186 GLY A CA 1
ATOM 1408 C C . GLY A 1 186 ? 11.719 -8.805 -13.816 1.00 96.06 186 GLY A C 1
ATOM 1409 O O . GLY A 1 186 ? 12.480 -9.769 -13.743 1.00 96.06 186 GLY A O 1
ATOM 1410 N N . LYS A 1 187 ? 12.156 -7.584 -14.145 1.00 94.88 187 LYS A N 1
ATOM 1411 C CA . LYS A 1 187 ? 13.561 -7.276 -14.435 1.00 94.88 187 LYS A CA 1
ATOM 1412 C C . LYS A 1 187 ? 14.252 -6.658 -13.229 1.00 94.88 187 LYS A C 1
ATOM 1414 O O . LYS A 1 187 ? 13.668 -5.856 -12.506 1.00 94.88 187 LYS A O 1
ATOM 1419 N N . ASN A 1 188 ? 15.517 -7.017 -13.050 1.00 94.50 188 ASN A N 1
ATOM 1420 C CA . ASN A 1 188 ? 16.445 -6.258 -12.223 1.00 94.50 188 ASN A CA 1
ATOM 1421 C C . ASN A 1 188 ? 17.014 -5.146 -13.111 1.00 94.50 188 ASN A C 1
ATOM 1423 O O . ASN A 1 188 ? 17.765 -5.444 -14.042 1.00 94.50 188 ASN A O 1
ATOM 1427 N N . ILE A 1 189 ? 16.569 -3.910 -12.896 1.00 88.88 189 ILE A N 1
ATOM 1428 C CA . ILE A 1 189 ? 16.961 -2.753 -13.710 1.00 88.88 189 ILE A CA 1
ATOM 1429 C C . ILE A 1 189 ? 17.919 -1.855 -12.916 1.00 88.88 189 ILE A C 1
ATOM 1431 O O . ILE A 1 189 ? 17.843 -1.848 -11.686 1.00 88.88 189 ILE A O 1
ATOM 1435 N N . PRO A 1 190 ? 18.827 -1.119 -13.582 1.00 88.81 190 PRO A N 1
ATOM 1436 C CA . PRO A 1 190 ? 19.704 -0.167 -12.907 1.00 88.81 190 PRO A CA 1
ATOM 1437 C C . PRO A 1 190 ? 18.920 0.897 -12.130 1.00 88.81 190 PRO A C 1
ATOM 1439 O O . PRO A 1 190 ? 17.851 1.312 -12.575 1.00 88.81 190 PRO A O 1
ATOM 1442 N N . ASP A 1 191 ? 19.490 1.395 -11.029 1.00 85.00 191 ASP A N 1
ATOM 1443 C CA . ASP A 1 191 ? 18.831 2.379 -10.154 1.00 85.00 191 ASP A CA 1
ATOM 1444 C C . ASP A 1 191 ? 18.336 3.610 -10.940 1.00 85.00 191 ASP A C 1
ATOM 1446 O O . ASP A 1 191 ? 17.166 3.961 -10.851 1.00 85.00 191 ASP A O 1
ATOM 1450 N N . TYR A 1 192 ? 19.156 4.160 -11.847 1.00 83.31 192 TYR A N 1
ATOM 1451 C CA . TYR A 1 192 ? 18.771 5.323 -12.663 1.00 83.31 192 TYR A CA 1
ATOM 1452 C C . TYR A 1 192 ? 17.575 5.070 -13.603 1.00 83.31 192 TYR A C 1
ATOM 1454 O O . TYR A 1 192 ? 16.908 6.016 -14.021 1.00 83.31 192 TYR A O 1
ATOM 1462 N N . GLU A 1 193 ? 17.308 3.813 -13.977 1.00 86.69 193 GLU A N 1
ATOM 1463 C CA . GLU A 1 193 ? 16.108 3.447 -14.739 1.00 86.69 193 GLU A CA 1
ATOM 1464 C C . GLU A 1 193 ? 14.923 3.182 -13.814 1.00 86.69 193 GLU A C 1
ATOM 1466 O O . GLU A 1 193 ? 13.783 3.425 -14.199 1.00 86.69 193 GLU A O 1
ATOM 1471 N N . SER A 1 194 ? 15.183 2.703 -12.595 1.00 82.00 194 SER A N 1
ATOM 1472 C CA . SER A 1 194 ? 14.173 2.517 -11.552 1.00 82.00 194 SER A CA 1
ATOM 1473 C C . SER A 1 194 ? 13.605 3.834 -11.032 1.00 82.00 194 SER A C 1
ATOM 1475 O O . SER A 1 194 ? 12.446 3.847 -10.618 1.00 82.00 194 SER A O 1
ATOM 1477 N N . ASP A 1 195 ? 14.382 4.914 -11.070 1.00 80.31 195 ASP A N 1
ATOM 1478 C CA . ASP A 1 195 ? 13.946 6.242 -10.625 1.00 80.31 195 ASP A CA 1
ATOM 1479 C C . ASP A 1 195 ? 12.987 6.905 -11.633 1.00 80.31 195 ASP A C 1
ATOM 1481 O O . ASP A 1 195 ? 12.139 7.705 -11.253 1.00 80.31 195 ASP A O 1
ATOM 1485 N N . ALA A 1 196 ? 13.069 6.554 -12.924 1.00 83.56 196 ALA A N 1
ATOM 1486 C CA . ALA A 1 196 ? 12.194 7.098 -13.971 1.00 83.56 196 ALA A CA 1
ATOM 1487 C C . ALA A 1 196 ? 11.838 6.058 -15.058 1.00 83.56 196 ALA A C 1
ATOM 1489 O O . ALA A 1 196 ? 12.157 6.256 -16.238 1.00 83.56 196 ALA A O 1
ATOM 1490 N N . PRO A 1 197 ? 11.182 4.936 -14.703 1.00 85.88 197 PRO A N 1
ATOM 1491 C CA . PRO A 1 197 ? 11.034 3.775 -15.585 1.00 85.88 197 PRO A CA 1
ATOM 1492 C C . PRO A 1 197 ? 10.210 4.064 -16.841 1.00 85.88 197 PRO A C 1
ATOM 1494 O O . PRO A 1 197 ? 10.454 3.463 -17.886 1.00 85.88 197 PRO A O 1
ATOM 1497 N N . ASP A 1 198 ? 9.288 5.022 -16.787 1.00 86.56 198 ASP A N 1
ATOM 1498 C CA . ASP A 1 198 ? 8.481 5.486 -17.919 1.00 86.56 198 ASP A CA 1
ATOM 1499 C C . ASP A 1 198 ? 9.295 6.145 -19.036 1.00 86.56 198 ASP A C 1
ATOM 1501 O O . ASP A 1 198 ? 8.855 6.163 -20.187 1.00 86.56 198 ASP A O 1
ATOM 1505 N N . ARG A 1 199 ? 10.516 6.606 -18.745 1.00 88.06 199 ARG A N 1
ATOM 1506 C CA . ARG A 1 199 ? 11.439 7.121 -19.767 1.00 88.06 199 ARG A CA 1
ATOM 1507 C C . ARG A 1 199 ? 12.139 6.014 -20.554 1.00 88.06 199 ARG A C 1
ATOM 1509 O O . ARG A 1 199 ? 12.610 6.269 -21.659 1.00 88.06 199 ARG A O 1
ATOM 1516 N N . PHE A 1 200 ? 12.223 4.809 -19.991 1.00 89.75 200 PHE A N 1
ATOM 1517 C CA . PHE A 1 200 ? 13.023 3.705 -20.532 1.00 89.75 200 PHE A CA 1
ATOM 1518 C C . PHE A 1 200 ? 12.170 2.539 -21.039 1.00 89.75 200 PHE A C 1
ATOM 1520 O O . PHE A 1 200 ? 12.561 1.850 -21.983 1.00 89.75 200 PHE A O 1
ATOM 1527 N N . TYR A 1 201 ? 10.998 2.319 -20.443 1.00 92.12 201 TYR A N 1
ATOM 1528 C CA . TYR A 1 201 ? 10.177 1.139 -20.686 1.00 92.12 201 TYR A CA 1
ATOM 1529 C C . TYR A 1 201 ? 8.772 1.523 -21.173 1.00 92.12 201 TYR A C 1
ATOM 1531 O O . TYR A 1 201 ? 8.012 2.168 -20.450 1.00 92.12 201 TYR A O 1
ATOM 1539 N N . PRO A 1 202 ? 8.377 1.092 -22.386 1.00 88.62 202 PRO A N 1
ATOM 1540 C CA . PRO A 1 202 ? 7.023 1.303 -22.881 1.00 88.62 202 PRO A CA 1
ATOM 1541 C C . PRO A 1 202 ? 5.965 0.649 -21.984 1.00 88.62 202 PRO A C 1
ATOM 1543 O O . PRO A 1 202 ? 6.158 -0.456 -21.466 1.00 88.62 202 PRO A O 1
ATOM 1546 N N . GLY A 1 203 ? 4.816 1.315 -21.858 1.00 90.25 203 GLY A N 1
ATOM 1547 C CA . GLY A 1 203 ? 3.666 0.809 -21.104 1.00 90.25 203 GLY A CA 1
ATOM 1548 C C . GLY A 1 203 ? 3.791 0.931 -19.584 1.00 90.25 203 GLY A C 1
ATOM 1549 O O . GLY A 1 203 ? 2.960 0.370 -18.875 1.00 90.25 203 GLY A O 1
ATOM 1550 N N . VAL A 1 204 ? 4.808 1.637 -19.082 1.00 92.56 204 VAL A N 1
ATOM 1551 C CA . VAL A 1 204 ? 4.861 2.056 -17.678 1.00 92.56 204 VAL A CA 1
ATOM 1552 C C . VAL A 1 204 ? 3.824 3.157 -17.451 1.00 92.56 204 VAL A C 1
ATOM 1554 O O . VAL A 1 204 ? 3.747 4.123 -18.207 1.00 92.56 204 VAL A O 1
ATOM 1557 N N . GLU A 1 205 ? 3.032 3.007 -16.397 1.00 89.75 205 GLU A N 1
ATOM 1558 C CA . GLU A 1 205 ? 2.094 4.017 -15.918 1.00 89.75 205 GLU A CA 1
ATOM 1559 C C . GLU A 1 205 ? 2.852 5.245 -15.399 1.00 89.75 205 GLU A C 1
ATOM 1561 O O . GLU A 1 205 ? 3.881 5.121 -14.727 1.00 89.75 205 GLU A O 1
ATOM 1566 N N . THR A 1 206 ? 2.348 6.445 -15.684 1.00 85.50 206 THR A N 1
ATOM 1567 C CA . THR A 1 206 ? 2.960 7.670 -15.161 1.00 85.50 206 THR A CA 1
ATOM 1568 C C . THR A 1 206 ? 2.669 7.824 -13.667 1.00 85.50 206 THR A C 1
ATOM 1570 O O . THR A 1 206 ? 1.635 7.383 -13.164 1.00 85.50 206 THR A O 1
ATOM 1573 N N . GLU A 1 207 ? 3.554 8.493 -12.929 1.00 80.19 207 GLU A N 1
ATOM 1574 C CA . GLU A 1 207 ? 3.320 8.786 -11.504 1.00 80.19 207 GLU A CA 1
ATOM 1575 C C . GLU A 1 207 ? 2.067 9.637 -11.290 1.00 80.19 207 GLU A C 1
ATOM 1577 O O . GLU A 1 207 ? 1.355 9.455 -10.304 1.00 80.19 207 GLU A O 1
ATOM 1582 N N . ARG A 1 208 ? 1.750 10.508 -12.257 1.00 76.94 208 ARG A N 1
ATOM 1583 C CA . ARG A 1 208 ? 0.521 11.304 -12.265 1.00 76.94 208 ARG A CA 1
ATOM 1584 C C . ARG A 1 208 ? -0.728 10.428 -12.360 1.00 76.94 208 ARG A C 1
ATOM 1586 O O . ARG A 1 208 ? -1.681 10.668 -11.624 1.00 76.94 208 ARG A O 1
ATOM 1593 N N . ASP A 1 209 ? -0.748 9.439 -13.248 1.00 78.75 209 ASP A N 1
ATOM 1594 C CA . ASP A 1 209 ? -1.917 8.566 -13.411 1.00 78.75 209 ASP A CA 1
ATOM 1595 C C . ASP A 1 209 ? -2.127 7.692 -12.171 1.00 78.75 209 ASP A C 1
ATOM 1597 O O . ASP A 1 209 ? -3.246 7.617 -11.650 1.00 78.75 209 ASP A O 1
ATOM 1601 N N . LEU A 1 210 ? -1.032 7.136 -11.632 1.00 81.12 210 LEU A N 1
ATOM 1602 C CA . LEU A 1 210 ? -1.028 6.417 -10.357 1.00 81.12 210 LEU A CA 1
ATOM 1603 C C . LEU A 1 210 ? -1.582 7.293 -9.228 1.00 81.12 210 LEU A C 1
ATOM 1605 O O . LEU A 1 210 ? -2.454 6.855 -8.475 1.00 81.12 210 LEU A O 1
ATOM 1609 N N . TYR A 1 211 ? -1.093 8.530 -9.127 1.00 74.56 211 TYR A N 1
ATOM 1610 C CA . TYR A 1 211 ? -1.556 9.510 -8.152 1.00 74.56 211 TYR A CA 1
ATOM 1611 C C . TYR A 1 211 ? -3.073 9.725 -8.249 1.00 74.56 211 TYR A C 1
ATOM 1613 O O . TYR A 1 211 ? -3.791 9.555 -7.259 1.00 74.56 211 TYR A O 1
ATOM 1621 N N . VAL A 1 212 ? -3.569 10.058 -9.447 1.00 73.25 212 VAL A N 1
ATOM 1622 C CA . VAL A 1 212 ? -4.980 10.402 -9.673 1.00 73.25 212 VAL A CA 1
ATOM 1623 C C . VAL A 1 212 ? -5.892 9.253 -9.257 1.00 73.25 212 VAL A C 1
ATOM 1625 O O . VAL A 1 212 ? -6.891 9.488 -8.571 1.00 73.25 212 VAL A O 1
ATOM 1628 N N . ARG A 1 213 ? -5.569 8.010 -9.633 1.00 81.12 213 ARG A N 1
ATOM 1629 C CA . ARG A 1 213 ? -6.409 6.863 -9.257 1.00 81.12 213 ARG A CA 1
ATOM 1630 C C . ARG A 1 213 ? -6.293 6.502 -7.777 1.00 81.12 213 ARG A C 1
ATOM 1632 O O . ARG A 1 213 ? -7.317 6.221 -7.160 1.00 81.12 213 ARG A O 1
ATOM 1639 N N . ALA A 1 214 ? -5.096 6.565 -7.188 1.00 73.88 214 ALA A N 1
ATOM 1640 C CA . ALA A 1 214 ? -4.886 6.226 -5.781 1.00 73.88 214 ALA A CA 1
ATOM 1641 C C . ALA A 1 214 ? -5.673 7.165 -4.868 1.00 73.88 214 ALA A C 1
ATOM 1643 O O . ALA A 1 214 ? -6.424 6.728 -3.998 1.00 73.88 214 ALA A O 1
ATOM 1644 N N . VAL A 1 215 ? -5.560 8.467 -5.111 1.00 72.00 215 VAL A N 1
ATOM 1645 C CA . VAL A 1 215 ? -6.229 9.472 -4.294 1.00 72.00 215 VAL A CA 1
ATOM 1646 C C . VAL A 1 215 ? -7.750 9.425 -4.453 1.00 72.00 215 VAL A C 1
ATOM 1648 O O . VAL A 1 215 ? -8.462 9.507 -3.451 1.00 72.00 215 VAL A O 1
ATOM 1651 N N . ARG A 1 216 ? -8.266 9.220 -5.674 1.00 71.25 216 ARG A N 1
ATOM 1652 C CA . ARG A 1 216 ? -9.708 9.005 -5.896 1.00 71.25 216 ARG A CA 1
ATOM 1653 C C . ARG A 1 216 ? -10.233 7.822 -5.081 1.00 71.25 216 ARG A C 1
ATOM 1655 O O . ARG A 1 216 ? -11.244 7.965 -4.399 1.00 71.25 216 ARG A O 1
ATOM 1662 N N . ALA A 1 217 ? -9.510 6.703 -5.088 1.00 75.88 217 ALA A N 1
ATOM 1663 C CA . ALA A 1 217 ? -9.886 5.504 -4.345 1.00 75.88 217 ALA A CA 1
ATOM 1664 C C . ALA A 1 217 ? -9.873 5.723 -2.829 1.00 75.88 217 ALA A C 1
ATOM 1666 O O . ALA A 1 217 ? -10.815 5.354 -2.133 1.00 75.88 217 ALA A O 1
ATOM 1667 N N . LEU A 1 218 ? -8.825 6.365 -2.300 1.00 74.50 218 LEU A N 1
ATOM 1668 C CA . LEU A 1 218 ? -8.740 6.667 -0.869 1.00 74.50 218 LEU A CA 1
ATOM 1669 C C . LEU A 1 218 ? -9.851 7.629 -0.426 1.00 74.50 218 LEU A C 1
ATOM 1671 O O . LEU A 1 218 ? -10.402 7.460 0.663 1.00 74.50 218 LEU A O 1
ATOM 1675 N N . ARG A 1 219 ? -10.231 8.592 -1.277 1.00 71.56 219 ARG A N 1
ATOM 1676 C CA . ARG A 1 219 ? -11.385 9.467 -1.029 1.00 71.56 219 ARG A CA 1
ATOM 1677 C C . ARG A 1 219 ? -12.682 8.675 -0.951 1.00 71.56 219 ARG A C 1
ATOM 1679 O O . ARG A 1 219 ? -13.464 8.870 -0.024 1.00 71.56 219 ARG A O 1
ATOM 1686 N N . GLU A 1 220 ? -12.907 7.799 -1.924 1.00 73.25 220 GLU A N 1
ATOM 1687 C CA . GLU A 1 220 ? -14.101 6.960 -1.989 1.00 73.25 220 GLU A CA 1
ATOM 1688 C C . GLU A 1 220 ? -14.215 6.075 -0.747 1.00 73.25 220 GLU A C 1
ATOM 1690 O O . GLU A 1 220 ? -15.258 6.076 -0.100 1.00 73.25 220 GLU A O 1
ATOM 1695 N N . VAL A 1 221 ? -13.120 5.420 -0.347 1.00 74.62 221 VAL A N 1
ATOM 1696 C CA . VAL A 1 221 ? -13.039 4.624 0.888 1.00 74.62 221 VAL A CA 1
ATOM 1697 C C . VAL A 1 221 ? -13.487 5.439 2.096 1.00 74.62 221 VAL A C 1
ATOM 1699 O O . VAL A 1 221 ? -14.347 5.010 2.864 1.00 74.62 221 VAL A O 1
ATOM 1702 N N . VAL A 1 222 ? -12.916 6.628 2.274 1.00 69.75 222 VAL A N 1
ATOM 1703 C CA . VAL A 1 222 ? -13.216 7.470 3.433 1.00 69.75 222 VAL A CA 1
ATOM 1704 C C . VAL A 1 222 ? -14.676 7.929 3.418 1.00 69.75 222 VAL A C 1
ATOM 1706 O O . VAL A 1 222 ? -15.342 7.886 4.450 1.00 69.75 222 VAL A O 1
ATOM 1709 N N . ARG A 1 223 ? -15.214 8.292 2.251 1.00 71.50 223 ARG A N 1
ATOM 1710 C CA . ARG A 1 223 ? -16.610 8.732 2.097 1.00 71.50 223 ARG A CA 1
ATOM 1711 C C . ARG A 1 223 ? -17.636 7.614 2.236 1.00 71.50 223 ARG A C 1
ATOM 1713 O O . ARG A 1 223 ? -18.739 7.878 2.701 1.00 71.50 223 ARG A O 1
ATOM 1720 N N . GLN A 1 224 ? -17.296 6.396 1.828 1.00 70.88 224 GLN A N 1
ATOM 1721 C CA . GLN A 1 224 ? -18.172 5.228 1.931 1.00 70.88 224 GLN A CA 1
ATOM 1722 C C . GLN A 1 224 ? -18.322 4.755 3.383 1.00 70.88 224 GLN A C 1
ATOM 1724 O O . GLN A 1 224 ? -19.345 4.176 3.750 1.00 70.88 224 GLN A O 1
ATOM 1729 N N . TYR A 1 225 ? -17.319 5.025 4.220 1.00 69.56 225 TYR A N 1
ATOM 1730 C CA . TYR A 1 225 ? -17.296 4.633 5.626 1.00 69.56 225 TYR A CA 1
ATOM 1731 C C . TYR A 1 225 ? -17.138 5.854 6.546 1.00 69.56 225 TYR A C 1
ATOM 1733 O O . TYR A 1 225 ? -16.160 5.925 7.301 1.00 69.56 225 TYR A O 1
ATOM 1741 N N . PRO A 1 226 ? -18.086 6.815 6.516 1.00 57.44 226 PRO A N 1
ATOM 1742 C CA . PRO A 1 226 ? -18.028 7.966 7.401 1.00 57.44 226 PRO A CA 1
ATOM 1743 C C . PRO A 1 226 ? -18.143 7.484 8.853 1.00 57.44 226 PRO A C 1
ATOM 1745 O O . PRO A 1 226 ? -18.826 6.499 9.151 1.00 57.44 226 PRO A O 1
ATOM 1748 N N . GLY A 1 227 ? -17.421 8.143 9.761 1.00 54.75 227 GLY A N 1
ATOM 1749 C CA . GLY A 1 227 ? -17.473 7.829 11.183 1.00 54.75 227 GLY A CA 1
ATOM 1750 C C . GLY A 1 227 ? -18.912 7.840 11.693 1.00 54.75 227 GLY A C 1
ATOM 1751 O O . GLY A 1 227 ? -19.663 8.770 11.424 1.00 54.75 227 GLY A O 1
ATOM 1752 N N . SER A 1 228 ? -19.317 6.796 12.412 1.00 48.34 228 SER A N 1
ATOM 1753 C CA . SER A 1 228 ? -20.572 6.822 13.162 1.00 48.34 228 SER A CA 1
ATOM 1754 C C . SER A 1 228 ? -20.317 7.572 14.468 1.00 48.34 228 SER A C 1
ATOM 1756 O O . SER A 1 228 ? -19.537 7.077 15.288 1.00 48.34 228 SER A O 1
ATOM 1758 N N . GLY A 1 229 ? -20.917 8.761 14.591 1.00 44.06 229 GLY A N 1
ATOM 1759 C CA . GLY A 1 229 ? -20.934 9.571 15.813 1.00 44.06 229 GLY A CA 1
ATOM 1760 C C . GLY A 1 229 ? -21.631 8.897 16.987 1.00 44.06 229 GLY A C 1
ATOM 1761 O O . GLY A 1 229 ? -22.380 7.918 16.760 1.00 44.06 229 GLY A O 1
#

Mean predicted aligned error: 9.71 Å

Foldseek 3Di:
DPPPVVVVVVVLVVAFFAEEEEFFAQLLVFLQCLLLPCVPCVVQADPLSIHHRDDAFDKDKDQLVSLQVSCQVQVPDDDDDDPDRPDADPQQRRYMYIYTYFFDFPCVVVQADAFQDQTAHDPRRLVSLLVSLVVCVVVVDAHDAFAYAPRRRRQSSSQNSQVSRVYHHPYHDPLRTGWDLAPRGRDNDDPVCVSPVVVPHPPTDDSSVNSVSSSVVSNCVSRVRRTDD

Nearest PDB structures (foldseek):
  4odi-assembly1_C  TM=8.325E-01  e=6.998E-06  Toxoplasma gondii ME49
  4emb-assembly1_A  TM=7.739E-01  e=2.406E-06  Borreliella burgdorferi
  7thi-assembly1_A  TM=8.355E-01  e=1.020E-05  Homo sapiens
  3d8h-assembly1_A  TM=7.666E-01  e=2.035E-05  Cryptosporidium parvum Iowa II
  4eo9-assembly1_A-2  TM=7.829E-01  e=1.426E-04  Mycobacterium leprae Br4923

Organism: NCBI:txid172042

Solvent-accessible surface area (backbone atoms only — not comparable to full-atom values): 12333 Å² total; per-residue (Å²): 133,89,59,63,66,64,53,52,55,54,55,59,74,72,47,56,29,43,23,36,39,34,16,26,35,38,62,52,50,14,50,52,48,25,65,63,34,43,89,83,45,58,87,62,37,43,98,88,67,39,32,66,63,59,56,65,34,36,79,47,81,40,61,53,77,51,55,58,65,34,43,57,70,66,63,73,73,77,95,70,79,94,73,67,82,80,75,76,66,89,39,41,86,50,26,42,40,34,40,28,25,23,24,38,25,65,46,61,76,67,54,22,40,79,24,70,70,78,59,52,54,35,72,69,9,51,52,36,16,40,52,42,16,53,51,46,47,72,71,71,57,73,65,77,47,27,29,20,11,71,44,54,24,15,35,53,24,25,38,45,29,18,59,71,68,79,37,61,64,76,51,66,40,75,50,40,48,39,54,37,36,46,72,42,47,74,34,72,67,58,67,82,46,68,78,45,42,60,83,78,24,68,72,28,54,50,71,67,58,48,41,57,40,37,52,52,45,55,49,48,55,51,66,75,52,50,12,65,112

Sequence (229 aa):
MARALTAFNRVRAAHPGKNIVVATHGMLIAVTMTVLLEHEHPEALTVDGIYPIPPNASITQLPTALLDAAIDRHVVTHSEGDVGPEPLPEGLAGGTLTLIRHGQTDWNKNRLMQGVSDIPLNETGRQQAHETGAKLQQMGLSYDRVLSSPLSRAHETAQRVGEFFGLTVSQTYPELVERAYGAAEGKNIPDYESDAPDRFYPGVETERDLYVRAVRALREVVRQYPGSG

Secondary structure (DSSP, 8-state):
--SHHHHHHHHHTTS---EEEEEE-HHHHHHHHHHHHTTT-GGGS-TTSSPPPPPTT-EEEEETTHHHHHHHHHH--SSS-----PPP-TT-TT-EEEEEEPPPBHHHHTT---SSS-PPB-HHHHHHHHHHHHHHHHTT---SEEEE-SSHHHHHHHHHHHHTTT--EEEE-GGGSPPP-GGGTT----HHHHSSGGGTSTTPPPHHHHHHHHHHHHHHHHHHS----